Protein AF-0000000074085501 (afdb_homodimer)

Sequence (372 aa):
MVSEGSLTTWEENFKTIILNIFNVLAVNDVTLKRNALKLLTKICVAQAVSFYDLAEMTLFKVLDSISEEENPQLMNVADECLKTLATHFPLHVVIRATKPIIAQESDNRVGPALKMLTRLIESLDADELTARLPEIAPGVVNCYMNPQSSVRKSTVFCLVAMVNKLGREPVNPYLAPLSNSKVRCVMVSEGSLTTWEENFKTIILNIFNVLAVNDVTLKRNALKLLTKICVAQAVSFYDLAEMTLFKVLDSISEEENPQLMNVADECLKTLATHFPLHVVIRATKPIIAQESDNRVGPALKMLTRLIESLDADELTARLPEIAPGVVNCYMNPQSSVRKSTVFCLVAMVNKLGREPVNPYLAPLSNSKVRCV

Nearest PDB structures (foldseek):
  8whi-assembly1_A  TM=9.095E-01  e=2.131E-08  Homo sapiens
  8whh-assembly2_B  TM=8.924E-01  e=2.437E-08  Homo sapiens
  8whh-assembly2_C-3  TM=9.063E-01  e=5.456E-08  Homo sapiens
  8whh-assembly1_D  TM=9.017E-01  e=5.966E-08  Homo sapiens
  8whj-assembly1_A  TM=8.828E-01  e=5.456E-08  Homo sapiens

pLDDT: mean 90.7, std 13.85, range [20.2, 98.62]

Foldseek 3Di:
DPPPPPPCDPLNVVVVVLVVLLVQLPDPDLVSVLVSLVVLLVCCVVCVVSCQVPLLVSLVSLLVSCQPPDDVVSVVSSLSSLLSSLQSYDVVSLLVNLQVQLQDLPGSSNLSSLSSLLSNLLNDAQVVCLVCCVSRLLSLLVQCPRPDPSSNVSSLSSLVSNCVRHNDVSNVVNNVVPPPVSSVSD/DPPPPPPQDPLNVVVVVLVVLLVQLPDPDLVSVLVSLVVLLVCCVVCVVSCQVPLLVSLVSLLVSCQPPDDVVSVVSSLSSLLSSLQSYDVVSLLVNLQVQLQDLPGSSNLSSLSSLLSNLLNDAQVVCLVCCVSRLLSLLVQCPRPDPSSNVSSLSSLVSNCVRHNDVSNVVNNVVPPPVSSVSD

Solvent-accessible surface area (backbone atoms only — not comparable to full-atom values): 20340 Å² total; per-residue (Å²): 134,73,75,74,70,70,82,68,47,62,65,56,49,49,48,51,42,52,51,51,42,50,57,43,35,70,42,96,41,70,68,48,30,46,52,41,39,55,46,50,37,41,45,42,75,69,42,42,75,77,33,68,92,42,45,59,60,50,53,48,51,56,46,59,51,46,41,83,60,76,55,64,70,52,50,52,50,48,49,53,27,42,35,51,48,37,70,59,45,61,65,68,49,53,51,62,62,34,49,68,41,40,66,34,79,87,42,65,41,27,42,62,43,36,48,22,48,31,48,32,55,66,71,45,54,54,69,62,43,60,75,44,38,84,76,47,45,54,43,47,52,63,30,54,75,39,89,46,67,70,35,22,50,34,29,49,53,30,51,38,45,49,30,74,60,62,36,60,73,80,50,46,79,58,45,64,86,46,56,72,76,62,48,68,78,88,134,75,73,74,71,70,82,68,47,62,66,57,49,48,49,54,42,52,50,50,41,50,56,42,35,70,43,97,41,70,68,47,28,47,52,40,38,54,46,49,39,42,46,40,75,70,42,42,77,79,32,68,92,42,44,59,60,50,51,48,52,55,46,60,52,45,40,84,60,78,55,64,69,51,50,51,51,47,50,53,27,43,36,50,48,38,68,60,45,61,66,69,48,52,50,62,63,37,50,68,41,43,66,34,80,86,42,64,42,28,40,63,42,36,49,22,47,32,48,31,55,67,69,46,53,53,69,63,45,60,74,42,37,84,76,48,44,54,43,46,51,64,30,55,74,38,88,48,66,69,35,22,52,34,29,48,53,31,52,39,46,48,30,73,59,62,36,60,73,81,51,47,79,59,46,64,86,45,55,72,76,62,48,68,77,88

Radius of gyration: 26.39 Å; Cα contacts (8 Å, |Δi|>4): 423; chains: 2; bounding box: 40×80×67 Å

Structure (mmCIF, N/CA/C/O backbone):
data_AF-0000000074085501-model_v1
#
loop_
_entity.id
_entity.type
_entity.pdbx_description
1 polymer 'TOG domain-containing protein'
#
loop_
_atom_site.group_PDB
_atom_site.id
_atom_site.type_symbol
_atom_site.label_atom_id
_atom_site.label_alt_id
_atom_site.label_comp_id
_atom_site.label_asym_id
_atom_site.label_entity_id
_atom_site.label_seq_id
_atom_site.pdbx_PDB_ins_code
_atom_site.Cartn_x
_atom_site.Cartn_y
_atom_site.Cartn_z
_atom_site.occupancy
_atom_site.B_iso_or_equiv
_atom_site.auth_seq_id
_atom_site.auth_comp_id
_atom_site.auth_asym_id
_atom_site.auth_atom_id
_atom_site.pdbx_PDB_model_num
ATOM 1 N N . MET A 1 1 ? -13.773 26.766 -21.703 1 20.98 1 MET A N 1
ATOM 2 C CA . MET A 1 1 ? -13.695 25.422 -22.281 1 20.98 1 MET A CA 1
ATOM 3 C C . MET A 1 1 ? -13.43 24.375 -21.219 1 20.98 1 MET A C 1
ATOM 5 O O . MET A 1 1 ? -12.336 24.328 -20.641 1 20.98 1 MET A O 1
ATOM 9 N N . VAL A 1 2 ? -14.328 24.203 -20.344 1 25.39 2 VAL A N 1
ATOM 10 C CA . VAL A 1 2 ? -14.547 23.484 -19.094 1 25.39 2 VAL A CA 1
ATOM 11 C C . VAL A 1 2 ? -14.078 22.031 -19.25 1 25.39 2 VAL A C 1
ATOM 13 O O . VAL A 1 2 ? -14.406 21.375 -20.234 1 25.39 2 VAL A O 1
ATOM 16 N N . SER A 1 3 ? -12.805 21.766 -18.844 1 32.12 3 SER A N 1
ATOM 17 C CA . SER A 1 3 ? -12.18 20.453 -18.859 1 32.12 3 SER A CA 1
ATOM 18 C C . SER A 1 3 ? -13.211 19.344 -18.641 1 32.12 3 SER A C 1
ATOM 20 O O . SER A 1 3 ? -13.969 19.391 -17.656 1 32.12 3 SER A O 1
ATOM 22 N N . GLU A 1 4 ? -14 19.125 -19.656 1 35 4 GLU A N 1
ATOM 23 C CA . GLU A 1 4 ? -14.836 17.938 -19.656 1 35 4 GLU A CA 1
ATOM 24 C C . GLU A 1 4 ? -14.289 16.859 -18.719 1 35 4 GLU A C 1
ATOM 26 O O . GLU A 1 4 ? -13.18 16.359 -18.938 1 35 4 GLU A O 1
ATOM 31 N N . GLY A 1 5 ? -14.258 17.078 -17.438 1 38.72 5 GLY A N 1
ATOM 32 C CA . GLY A 1 5 ? -13.961 16.203 -16.312 1 38.72 5 GLY A CA 1
ATOM 33 C C . GLY A 1 5 ? -14.133 14.734 -16.625 1 38.72 5 GLY A C 1
ATOM 34 O O . GLY A 1 5 ? -15.258 14.25 -16.766 1 38.72 5 GLY A O 1
ATOM 35 N N . SER A 1 6 ? -13.484 14.211 -17.672 1 45.16 6 SER A N 1
ATOM 36 C CA . SER A 1 6 ? -13.508 12.812 -18.094 1 45.16 6 SER A CA 1
ATOM 37 C C . SER A 1 6 ? -13.836 11.891 -16.922 1 45.16 6 SER A C 1
ATOM 39 O O . SER A 1 6 ? -13.227 11.977 -15.867 1 45.16 6 SER A O 1
ATOM 41 N N . LEU A 1 7 ? -15.102 11.477 -16.766 1 52.97 7 LEU A N 1
ATOM 42 C CA . LEU A 1 7 ? -15.695 10.531 -15.828 1 52.97 7 LEU A CA 1
ATOM 43 C C . LEU A 1 7 ? -14.766 9.344 -15.602 1 52.97 7 LEU A C 1
ATOM 45 O O . LEU A 1 7 ? -14.859 8.328 -16.297 1 52.97 7 LEU A O 1
ATOM 49 N N . THR A 1 8 ? -13.547 9.602 -15.391 1 65.06 8 THR A N 1
ATOM 50 C CA . THR A 1 8 ? -12.664 8.461 -15.172 1 65.06 8 THR A CA 1
ATOM 51 C C . THR A 1 8 ? -13.133 7.629 -13.984 1 65.06 8 THR A C 1
ATOM 53 O O . THR A 1 8 ? -13.492 8.18 -12.938 1 65.06 8 THR A O 1
ATOM 56 N N . THR A 1 9 ? -13.711 6.406 -14.305 1 81.44 9 THR A N 1
ATOM 57 C CA . THR A 1 9 ? -14.102 5.441 -13.281 1 81.44 9 THR A CA 1
ATOM 58 C C . THR A 1 9 ? -12.891 5 -12.461 1 81.44 9 THR A C 1
ATOM 60 O O . THR A 1 9 ? -11.75 5.234 -12.859 1 81.44 9 THR A O 1
ATOM 63 N N . TRP A 1 10 ? -13.125 4.621 -11.352 1 83.75 10 TRP A N 1
ATOM 64 C CA . TRP A 1 10 ? -12.07 4.062 -10.508 1 83.75 10 TRP A CA 1
ATOM 65 C C . TRP A 1 10 ? -11.297 2.979 -11.25 1 83.75 10 TRP A C 1
ATOM 67 O O . TRP A 1 10 ? -10.07 2.93 -11.18 1 83.75 10 TRP A O 1
ATOM 77 N N . GLU A 1 11 ? -12.039 2.238 -11.992 1 84.56 11 GLU A N 1
ATOM 78 C CA . GLU A 1 11 ? -11.422 1.123 -12.695 1 84.56 11 GLU A CA 1
ATOM 79 C C . GLU A 1 11 ? -10.391 1.617 -13.711 1 84.56 11 GLU A C 1
ATOM 81 O O . GLU A 1 11 ? -9.305 1.039 -13.836 1 84.56 11 GLU A O 1
ATOM 86 N N . GLU A 1 12 ? -10.727 2.629 -14.359 1 85.81 12 GLU A N 1
ATOM 87 C CA . GLU A 1 12 ? -9.812 3.174 -15.367 1 85.81 12 GLU A CA 1
ATOM 88 C C . GLU A 1 12 ? -8.578 3.785 -14.719 1 85.81 12 GLU A C 1
ATOM 90 O O . GLU A 1 12 ? -7.461 3.607 -15.203 1 85.81 12 GLU A O 1
ATOM 95 N N . ASN A 1 13 ? -8.781 4.43 -13.719 1 85.81 13 ASN A N 1
ATOM 96 C CA . ASN A 1 13 ? -7.664 5.035 -13.008 1 85.81 13 ASN A CA 1
ATOM 97 C C . ASN A 1 13 ? -6.766 3.979 -12.375 1 85.81 13 ASN A C 1
ATOM 99 O O . ASN A 1 13 ? -5.539 4.078 -12.438 1 85.81 13 ASN A O 1
ATOM 103 N N . PHE A 1 14 ? -7.5 3.012 -11.836 1 90.81 14 PHE A N 1
ATOM 104 C CA . PHE A 1 14 ? -6.734 1.928 -11.234 1 90.81 14 PHE A CA 1
ATOM 105 C C . PHE A 1 14 ? -5.898 1.203 -12.281 1 90.81 14 PHE A C 1
ATOM 107 O O . PHE A 1 14 ? -4.723 0.918 -12.055 1 90.81 14 PHE A O 1
ATOM 114 N N . LYS A 1 15 ? -6.477 0.97 -13.352 1 93.31 15 LYS A N 1
ATOM 115 C CA . LYS A 1 15 ? -5.77 0.311 -14.453 1 93.31 15 LYS A CA 1
ATOM 116 C C . LYS A 1 15 ? -4.535 1.104 -14.867 1 93.31 15 LYS A C 1
ATOM 118 O O . LYS A 1 15 ? -3.461 0.533 -15.062 1 93.31 15 LYS A O 1
ATOM 123 N N . THR A 1 16 ? -4.68 2.324 -14.969 1 90.19 16 THR A N 1
ATOM 124 C CA . THR A 1 16 ? -3.568 3.184 -15.359 1 90.19 16 THR A CA 1
ATOM 125 C C . THR A 1 16 ? -2.438 3.102 -14.336 1 90.19 16 THR A C 1
ATOM 127 O O . THR A 1 16 ? -1.262 3.068 -14.703 1 90.19 16 THR A O 1
ATOM 130 N N . ILE A 1 17 ? -2.746 3.098 -13.094 1 92.31 17 ILE A N 1
ATOM 131 C CA . ILE A 1 17 ? -1.775 2.984 -12.016 1 92.31 17 ILE A CA 1
ATOM 132 C C . ILE A 1 17 ? -0.992 1.682 -12.156 1 92.31 17 ILE A C 1
ATOM 134 O O . ILE A 1 17 ? 0.241 1.687 -12.141 1 92.31 17 ILE A O 1
ATOM 138 N N . ILE A 1 18 ? -1.694 0.609 -12.406 1 95.25 18 ILE A N 1
ATOM 139 C CA . ILE A 1 18 ? -1.089 -0.717 -12.469 1 95.25 18 ILE A CA 1
ATOM 140 C C . ILE A 1 18 ? -0.234 -0.835 -13.727 1 95.25 18 ILE A C 1
ATOM 142 O O . ILE A 1 18 ? 0.874 -1.375 -13.688 1 95.25 18 ILE A O 1
ATOM 146 N N . LEU A 1 19 ? -0.718 -0.237 -14.773 1 93.94 19 LEU A N 1
ATOM 147 C CA . LEU A 1 19 ? 0.037 -0.273 -16.016 1 93.94 19 LEU A CA 1
ATOM 148 C C . LEU A 1 19 ? 1.355 0.479 -15.875 1 93.94 19 LEU A C 1
ATOM 150 O O . LEU A 1 19 ? 2.367 0.08 -16.453 1 93.94 19 LEU A O 1
ATOM 154 N N . ASN A 1 20 ? 1.365 1.556 -15.188 1 91.69 20 ASN A N 1
ATOM 155 C CA . ASN A 1 20 ? 2.607 2.271 -14.922 1 91.69 20 ASN A CA 1
ATOM 156 C C . ASN A 1 20 ? 3.596 1.408 -14.141 1 91.69 20 ASN A C 1
ATOM 158 O O . ASN A 1 20 ? 4.797 1.428 -14.414 1 91.69 20 ASN A O 1
ATOM 162 N N . ILE A 1 21 ? 3.1 0.665 -13.234 1 94.75 21 ILE A N 1
ATOM 163 C CA . ILE A 1 21 ? 3.943 -0.239 -12.453 1 94.75 21 ILE A CA 1
ATOM 164 C C . ILE A 1 21 ? 4.512 -1.325 -13.367 1 94.75 21 ILE A C 1
ATOM 166 O O . ILE A 1 21 ? 5.691 -1.667 -13.273 1 94.75 21 ILE A O 1
ATOM 170 N N . PHE A 1 22 ? 3.666 -1.812 -14.273 1 96.19 22 PHE A N 1
ATOM 171 C CA . PHE A 1 22 ? 4.125 -2.811 -15.234 1 96.19 22 PHE A CA 1
ATOM 172 C C . PHE A 1 22 ? 5.281 -2.273 -16.062 1 96.19 22 PHE A C 1
ATOM 174 O O . PHE A 1 22 ? 6.246 -2.99 -16.328 1 96.19 22 PHE A O 1
ATOM 181 N N . ASN A 1 23 ? 5.168 -1.077 -16.422 1 92.88 23 ASN A N 1
ATOM 182 C CA . ASN A 1 23 ? 6.223 -0.452 -17.203 1 92.88 23 ASN A CA 1
ATOM 183 C C . ASN A 1 23 ? 7.547 -0.414 -16.438 1 92.88 23 ASN A C 1
ATOM 185 O O . ASN A 1 23 ? 8.609 -0.62 -17.031 1 92.88 23 ASN A O 1
ATOM 189 N N . VAL A 1 24 ? 7.496 -0.183 -15.227 1 92.94 24 VAL A N 1
ATOM 190 C CA . VAL A 1 24 ? 8.695 -0.148 -14.398 1 92.94 24 VAL A CA 1
ATOM 191 C C . VAL A 1 24 ? 9.273 -1.557 -14.258 1 92.94 24 VAL A C 1
ATOM 193 O O . VAL A 1 24 ? 10.492 -1.746 -14.312 1 92.94 24 VAL A O 1
ATOM 196 N N . LEU A 1 25 ? 8.398 -2.559 -14.117 1 95.12 25 LEU A N 1
ATOM 197 C CA . LEU A 1 25 ? 8.836 -3.945 -13.969 1 95.12 25 LEU A CA 1
ATOM 198 C C . LEU A 1 25 ? 9.547 -4.43 -15.219 1 95.12 25 LEU A C 1
ATOM 200 O O . LEU A 1 25 ? 10.328 -5.383 -15.164 1 95.12 25 LEU A O 1
ATOM 204 N N . ALA A 1 26 ? 9.266 -3.807 -16.281 1 92.56 26 ALA A N 1
ATOM 205 C CA . ALA A 1 26 ? 9.836 -4.23 -17.562 1 92.56 26 ALA A CA 1
ATOM 206 C C . ALA A 1 26 ? 11.242 -3.668 -17.75 1 92.56 26 ALA A C 1
ATOM 208 O O . ALA A 1 26 ? 11.984 -4.109 -18.625 1 92.56 26 ALA A O 1
ATOM 209 N N . VAL A 1 27 ? 11.555 -2.748 -16.891 1 88.12 27 VAL A N 1
ATOM 210 C CA . VAL A 1 27 ? 12.875 -2.143 -16.969 1 88.12 27 VAL A CA 1
ATOM 211 C C . VAL A 1 27 ? 13.906 -3.055 -16.297 1 88.12 27 VAL A C 1
ATOM 213 O O . VAL A 1 27 ? 13.625 -3.666 -15.266 1 88.12 27 VAL A O 1
ATOM 216 N N . ASN A 1 28 ? 15.078 -3.176 -16.859 1 87.69 28 ASN A N 1
ATOM 217 C CA . ASN A 1 28 ? 16.125 -4.02 -16.297 1 87.69 28 ASN A CA 1
ATOM 218 C C . ASN A 1 28 ? 16.953 -3.26 -15.273 1 87.69 28 ASN A C 1
ATOM 220 O O . ASN A 1 28 ? 18.156 -3.035 -15.477 1 87.69 28 ASN A O 1
ATOM 224 N N . ASP A 1 29 ? 16.438 -2.885 -14.227 1 90.94 29 ASP A N 1
ATOM 225 C CA . ASP A 1 29 ? 17.031 -2.197 -13.086 1 90.94 29 ASP A CA 1
ATOM 226 C C . ASP A 1 29 ? 16.531 -2.771 -11.766 1 90.94 29 ASP A C 1
ATOM 228 O O . ASP A 1 29 ? 15.336 -2.707 -11.469 1 90.94 29 ASP A O 1
ATOM 232 N N . VAL A 1 30 ? 17.406 -3.27 -11.016 1 92.69 30 VAL A N 1
ATOM 233 C CA . VAL A 1 30 ? 17.094 -4.012 -9.805 1 92.69 30 VAL A CA 1
ATOM 234 C C . VAL A 1 30 ? 16.375 -3.102 -8.812 1 92.69 30 VAL A C 1
ATOM 236 O O . VAL A 1 30 ? 15.383 -3.506 -8.195 1 92.69 30 VAL A O 1
ATOM 239 N N . THR A 1 31 ? 16.859 -1.949 -8.695 1 90.12 31 THR A N 1
ATOM 240 C CA . THR A 1 31 ? 16.281 -1.016 -7.734 1 90.12 31 THR A CA 1
ATOM 241 C C . THR A 1 31 ? 14.867 -0.621 -8.141 1 90.12 31 THR A C 1
ATOM 243 O O . THR A 1 31 ? 13.961 -0.589 -7.309 1 90.12 31 THR A O 1
ATOM 246 N N . LEU A 1 32 ? 14.656 -0.335 -9.344 1 91.06 32 LEU A N 1
ATOM 247 C CA . LEU A 1 32 ? 13.336 0.031 -9.852 1 91.06 32 LEU A CA 1
ATOM 248 C C . LEU A 1 32 ? 12.359 -1.13 -9.703 1 91.06 32 LEU A C 1
ATOM 250 O O . LEU A 1 32 ? 11.234 -0.942 -9.242 1 91.06 32 LEU A O 1
ATOM 254 N N . LYS A 1 33 ? 12.797 -2.273 -10.023 1 94.25 33 LYS A N 1
ATOM 255 C CA . LYS A 1 33 ? 11.945 -3.455 -9.898 1 94.25 33 LYS A CA 1
ATOM 256 C C . LYS A 1 33 ? 11.57 -3.711 -8.445 1 94.25 33 LYS A C 1
ATOM 258 O O . LYS A 1 33 ? 10.406 -4.004 -8.141 1 94.25 33 LYS A O 1
ATOM 263 N N . ARG A 1 34 ? 12.57 -3.57 -7.625 1 94.81 34 ARG A N 1
ATOM 264 C CA . ARG A 1 34 ? 12.336 -3.779 -6.199 1 94.81 34 ARG A CA 1
ATOM 265 C C . ARG A 1 34 ? 11.25 -2.848 -5.68 1 94.81 34 ARG A C 1
ATOM 267 O O . ARG A 1 34 ? 10.32 -3.291 -5 1 94.81 34 ARG A O 1
ATOM 274 N N . ASN A 1 35 ? 11.367 -1.605 -6.051 1 92.38 35 ASN A N 1
ATOM 275 C CA . ASN A 1 35 ? 10.391 -0.617 -5.602 1 92.38 35 ASN A CA 1
ATOM 276 C C . ASN A 1 35 ? 9.008 -0.884 -6.191 1 92.38 35 ASN A C 1
ATOM 278 O O . ASN A 1 35 ? 7.996 -0.751 -5.504 1 92.38 35 ASN A O 1
ATOM 282 N N . ALA A 1 36 ? 8.914 -1.231 -7.379 1 95.44 36 ALA A N 1
ATOM 283 C CA . ALA A 1 36 ? 7.652 -1.521 -8.055 1 95.44 36 ALA A CA 1
ATOM 284 C C . ALA A 1 36 ? 6.969 -2.736 -7.434 1 95.44 36 ALA A C 1
ATOM 286 O O . ALA A 1 36 ? 5.754 -2.73 -7.219 1 95.44 36 ALA A O 1
ATOM 287 N N . LEU A 1 37 ? 7.734 -3.721 -7.086 1 97.25 37 LEU A N 1
ATOM 288 C CA . LEU A 1 37 ? 7.191 -4.938 -6.492 1 97.25 37 LEU A CA 1
ATOM 289 C C . LEU A 1 37 ? 6.648 -4.664 -5.094 1 97.25 37 LEU A C 1
ATOM 291 O O . LEU A 1 37 ? 5.566 -5.141 -4.738 1 97.25 37 LEU A O 1
ATOM 295 N N . LYS A 1 38 ? 7.375 -3.922 -4.363 1 95.25 38 LYS A N 1
ATOM 296 C CA . LYS A 1 38 ? 6.898 -3.547 -3.037 1 95.25 38 LYS A CA 1
ATOM 297 C C . LYS A 1 38 ? 5.59 -2.764 -3.123 1 95.25 38 LYS A C 1
ATOM 299 O O . LYS A 1 38 ? 4.656 -3.02 -2.359 1 95.25 38 LYS A O 1
ATOM 304 N N . LEU A 1 39 ? 5.602 -1.835 -3.998 1 94.5 39 LEU A N 1
ATOM 305 C CA . LEU A 1 39 ? 4.406 -1.018 -4.188 1 94.5 39 LEU A CA 1
ATOM 306 C C . LEU A 1 39 ? 3.229 -1.874 -4.641 1 94.5 39 LEU A C 1
ATOM 308 O O . LEU A 1 39 ? 2.117 -1.727 -4.125 1 94.5 39 LEU A O 1
ATOM 312 N N . LEU A 1 40 ? 3.422 -2.754 -5.535 1 96.75 40 LEU A N 1
ATOM 313 C CA . LEU A 1 40 ? 2.379 -3.641 -6.043 1 96.75 40 LEU A CA 1
ATOM 314 C C . LEU A 1 40 ? 1.805 -4.5 -4.922 1 96.75 40 LEU A C 1
ATOM 316 O O . LEU A 1 40 ? 0.589 -4.684 -4.836 1 96.75 40 LEU A O 1
ATOM 320 N N . THR A 1 41 ? 2.68 -4.977 -4.066 1 96.94 41 THR A N 1
ATOM 321 C CA . THR A 1 41 ? 2.262 -5.773 -2.916 1 96.94 41 THR A CA 1
ATOM 322 C C . THR A 1 41 ? 1.302 -4.984 -2.031 1 96.94 41 THR A C 1
ATOM 324 O O . THR A 1 41 ? 0.23 -5.477 -1.673 1 96.94 41 THR A O 1
ATOM 327 N N . LYS A 1 42 ? 1.65 -3.807 -1.795 1 93.31 42 LYS A N 1
ATOM 328 C CA . LYS A 1 42 ? 0.832 -2.971 -0.922 1 93.31 42 LYS A CA 1
ATOM 329 C C . LYS A 1 42 ? -0.497 -2.619 -1.586 1 93.31 42 LYS A C 1
ATOM 331 O O . LYS A 1 42 ? -1.534 -2.568 -0.922 1 93.31 42 LYS A O 1
ATOM 336 N N . ILE A 1 43 ? -0.417 -2.355 -2.836 1 94.62 43 ILE A N 1
ATOM 337 C CA . ILE A 1 43 ? -1.639 -2.035 -3.566 1 94.62 43 ILE A CA 1
ATOM 338 C C . ILE A 1 43 ? -2.578 -3.238 -3.551 1 94.62 43 ILE A C 1
ATOM 340 O O . ILE A 1 43 ? -3.791 -3.086 -3.379 1 94.62 43 ILE A O 1
ATOM 344 N N . CYS A 1 44 ? -2.057 -4.359 -3.721 1 95.94 44 CYS A N 1
ATOM 345 C CA . CYS A 1 44 ? -2.865 -5.574 -3.73 1 95.94 44 CYS A CA 1
ATOM 346 C C . CYS A 1 44 ? -3.555 -5.781 -2.387 1 95.94 44 CYS A C 1
ATOM 348 O O . CYS A 1 44 ? -4.75 -6.078 -2.338 1 95.94 44 CYS A O 1
ATOM 350 N N . VAL A 1 45 ? -2.854 -5.566 -1.337 1 92.88 45 VAL A N 1
ATOM 351 C CA . VAL A 1 45 ? -3.422 -5.738 -0.003 1 92.88 45 VAL A CA 1
ATOM 352 C C . VAL A 1 45 ? -4.551 -4.73 0.21 1 92.88 45 VAL A C 1
ATOM 354 O O . VAL A 1 45 ? -5.578 -5.059 0.808 1 92.88 45 VAL A O 1
ATOM 357 N N . ALA A 1 46 ? -4.371 -3.613 -0.383 1 87.44 46 ALA A N 1
ATOM 358 C CA . ALA A 1 46 ? -5.328 -2.533 -0.157 1 87.44 46 ALA A CA 1
ATOM 359 C C . ALA A 1 46 ? -6.527 -2.654 -1.097 1 87.44 46 ALA A C 1
ATOM 361 O O . ALA A 1 46 ? -7.648 -2.289 -0.734 1 87.44 46 ALA A O 1
ATOM 362 N N . GLN A 1 47 ? -6.234 -3.08 -2.279 1 89 47 GLN A N 1
ATOM 363 C CA . GLN A 1 47 ? -7.25 -3.016 -3.324 1 89 47 GLN A CA 1
ATOM 364 C C . GLN A 1 47 ? -7.277 -4.305 -4.145 1 89 47 GLN A C 1
ATOM 366 O O . GLN A 1 47 ? -7.242 -4.262 -5.375 1 89 47 GLN A O 1
ATOM 371 N N . ALA A 1 48 ? -7.512 -5.383 -3.463 1 89.25 48 ALA A N 1
ATOM 372 C CA . ALA A 1 48 ? -7.461 -6.68 -4.133 1 89.25 48 ALA A CA 1
ATOM 373 C C . ALA A 1 48 ? -8.57 -6.801 -5.176 1 89.25 48 ALA A C 1
ATOM 375 O O . ALA A 1 48 ? -8.336 -7.277 -6.289 1 89.25 48 ALA A O 1
ATOM 376 N N . VAL A 1 49 ? -9.727 -6.277 -4.867 1 89.81 49 VAL A N 1
ATOM 377 C CA . VAL A 1 49 ? -10.906 -6.43 -5.707 1 89.81 49 VAL A CA 1
ATOM 378 C C . VAL A 1 49 ? -10.727 -5.645 -7.004 1 89.81 49 VAL A C 1
ATOM 380 O O . VAL A 1 49 ? -11.227 -6.043 -8.055 1 89.81 49 VAL A O 1
ATOM 383 N N . SER A 1 50 ? -9.961 -4.59 -6.957 1 90.75 50 SER A N 1
ATOM 384 C CA . SER A 1 50 ? -9.766 -3.744 -8.125 1 90.75 50 SER A CA 1
ATOM 385 C C . SER A 1 50 ? -8.914 -4.449 -9.18 1 90.75 50 SER A C 1
ATOM 387 O O . SER A 1 50 ? -8.891 -4.035 -10.344 1 90.75 50 SER A O 1
ATOM 389 N N . PHE A 1 51 ? -8.242 -5.555 -8.812 1 93.94 51 PHE A N 1
ATOM 390 C CA . PHE A 1 51 ? -7.371 -6.285 -9.727 1 93.94 51 PHE A CA 1
ATOM 391 C C . PHE A 1 51 ? -8.164 -7.285 -10.555 1 93.94 51 PHE A C 1
ATOM 393 O O . PHE A 1 51 ? -7.598 -8.023 -11.359 1 93.94 51 PHE A O 1
ATOM 400 N N . TYR A 1 52 ? -9.359 -7.387 -10.391 1 89.88 52 TYR A N 1
ATOM 401 C CA . TYR A 1 52 ? -10.172 -8.461 -10.953 1 89.88 52 TYR A CA 1
ATOM 402 C C . TYR A 1 52 ? -9.852 -8.68 -12.43 1 89.88 52 TYR A C 1
ATOM 404 O O . TYR A 1 52 ? -9.539 -9.797 -12.844 1 89.88 52 TYR A O 1
ATOM 412 N N . ASP A 1 53 ? -9.852 -7.652 -13.234 1 92.62 53 ASP A N 1
ATOM 413 C CA . ASP A 1 53 ? -9.633 -7.785 -14.664 1 92.62 53 ASP A CA 1
ATOM 414 C C . ASP A 1 53 ? -8.141 -7.754 -15 1 92.62 53 ASP A C 1
ATOM 416 O O . ASP A 1 53 ? -7.758 -7.953 -16.156 1 92.62 53 ASP A O 1
ATOM 420 N N . LEU A 1 54 ? -7.324 -7.52 -13.992 1 96.44 54 LEU A N 1
ATOM 421 C CA . LEU A 1 54 ? -5.895 -7.355 -14.234 1 96.44 54 LEU A CA 1
ATOM 422 C C . LEU A 1 54 ? -5.098 -8.461 -13.555 1 96.44 54 LEU A C 1
ATOM 424 O O . LEU A 1 54 ? -3.873 -8.531 -13.703 1 96.44 54 LEU A O 1
ATOM 428 N N . ALA A 1 55 ? -5.789 -9.398 -12.875 1 97.31 55 ALA A N 1
ATOM 429 C CA . ALA A 1 55 ? -5.113 -10.344 -11.992 1 97.31 55 ALA A CA 1
ATOM 430 C C . ALA A 1 55 ? -4.141 -11.227 -12.773 1 97.31 55 ALA A C 1
ATOM 432 O O . ALA A 1 55 ? -2.967 -11.336 -12.414 1 97.31 55 ALA A O 1
ATOM 433 N N . GLU A 1 56 ? -4.668 -11.812 -13.789 1 97.31 56 GLU A N 1
ATOM 434 C CA . GLU A 1 56 ? -3.838 -12.727 -14.57 1 97.31 56 GLU A CA 1
ATOM 435 C C . GLU A 1 56 ? -2.646 -12 -15.188 1 97.31 56 GLU A C 1
ATOM 437 O O . GLU A 1 56 ? -1.509 -12.461 -15.086 1 97.31 56 GLU A O 1
ATOM 442 N N . MET A 1 57 ? -2.895 -10.898 -15.797 1 97.5 57 MET A N 1
ATOM 443 C CA . MET A 1 57 ? -1.838 -10.086 -16.391 1 97.5 57 MET A CA 1
ATOM 444 C C . MET A 1 57 ? -0.804 -9.688 -15.352 1 97.5 57 MET A C 1
ATOM 446 O O . MET A 1 57 ? 0.398 -9.711 -15.617 1 97.5 57 MET A O 1
ATOM 450 N N . THR A 1 58 ? -1.271 -9.305 -14.18 1 98.31 58 THR A N 1
ATOM 451 C CA . THR A 1 58 ? -0.387 -8.898 -13.094 1 98.31 58 THR A CA 1
ATOM 452 C C . THR A 1 58 ? 0.562 -10.039 -12.719 1 98.31 58 THR A C 1
ATOM 454 O O . THR A 1 58 ? 1.769 -9.828 -12.586 1 98.31 58 THR A O 1
ATOM 457 N N . LEU A 1 59 ? 0.036 -11.258 -12.625 1 98.38 59 LEU A N 1
ATOM 458 C CA . LEU A 1 59 ? 0.858 -12.414 -12.305 1 98.38 59 LEU A CA 1
ATOM 459 C C . LEU A 1 59 ? 1.94 -12.625 -13.359 1 98.38 59 LEU A C 1
ATOM 461 O O . LEU A 1 59 ? 3.113 -12.805 -13.023 1 98.38 59 LEU A O 1
ATOM 465 N N . PHE A 1 60 ? 1.581 -12.477 -14.547 1 97.5 60 PHE A N 1
ATOM 466 C CA . PHE A 1 60 ? 2.523 -12.695 -15.641 1 97.5 60 PHE A CA 1
ATOM 467 C C . PHE A 1 60 ? 3.598 -11.617 -15.648 1 97.5 60 PHE A C 1
ATOM 469 O O . PHE A 1 60 ? 4.777 -11.906 -15.852 1 97.5 60 PHE A O 1
ATOM 476 N N . LYS A 1 61 ? 3.164 -10.375 -15.453 1 97.75 61 LYS A N 1
ATOM 477 C CA . LYS A 1 61 ? 4.141 -9.289 -15.477 1 97.75 61 LYS A CA 1
ATOM 478 C C . LYS A 1 61 ? 5.164 -9.445 -14.352 1 97.75 61 LYS A C 1
ATOM 480 O O . LYS A 1 61 ? 6.355 -9.203 -14.555 1 97.75 61 LYS A O 1
ATOM 485 N N . VAL A 1 62 ? 4.723 -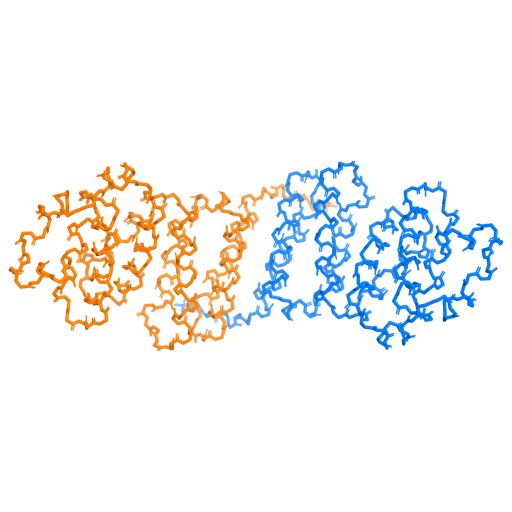9.898 -13.195 1 98.44 62 VAL A N 1
ATOM 486 C CA . VAL A 1 62 ? 5.637 -10.094 -12.07 1 98.44 62 VAL A CA 1
ATOM 487 C C . VAL A 1 62 ? 6.566 -11.273 -12.367 1 98.44 62 VAL A C 1
ATOM 489 O O . VAL A 1 62 ? 7.789 -11.148 -12.242 1 98.44 62 VAL A O 1
ATOM 492 N N . LEU A 1 63 ? 6.004 -12.359 -12.805 1 98.25 63 LEU A N 1
ATOM 493 C CA . LEU A 1 63 ? 6.809 -13.539 -13.086 1 98.25 63 LEU A CA 1
ATOM 494 C C . LEU A 1 63 ? 7.809 -13.258 -14.203 1 98.25 63 LEU A C 1
ATOM 496 O O . LEU A 1 63 ? 8.969 -13.672 -14.125 1 98.25 63 LEU A O 1
ATOM 500 N N . ASP A 1 64 ? 7.391 -12.523 -15.211 1 97.25 64 ASP A N 1
ATOM 501 C CA . ASP A 1 64 ? 8.266 -12.172 -16.328 1 97.25 64 ASP A CA 1
ATOM 502 C C . ASP A 1 64 ? 9.406 -11.266 -15.859 1 97.25 64 ASP A C 1
ATOM 504 O O . ASP A 1 64 ? 10.539 -11.383 -16.344 1 97.25 64 ASP A O 1
ATOM 508 N N . SER A 1 65 ? 9.133 -10.43 -14.984 1 96.94 65 SER A N 1
ATOM 509 C CA . SER A 1 65 ? 10.117 -9.445 -14.547 1 96.94 65 SER A CA 1
ATOM 510 C C . SER A 1 65 ? 11.289 -10.109 -13.828 1 96.94 65 SER A C 1
ATOM 512 O O . SER A 1 65 ? 12.375 -9.547 -13.742 1 96.94 65 SER A O 1
ATOM 514 N N . ILE A 1 66 ? 11.078 -11.375 -13.359 1 96.56 66 ILE A N 1
ATOM 515 C CA . ILE A 1 66 ? 12.133 -12.008 -12.57 1 96.56 66 ILE A CA 1
ATOM 516 C C . ILE A 1 66 ? 12.633 -13.258 -13.281 1 96.56 66 ILE A C 1
ATOM 518 O O . ILE A 1 66 ? 13.375 -14.055 -12.703 1 96.56 66 ILE A O 1
ATOM 522 N N . SER A 1 67 ? 12.203 -13.5 -14.469 1 95.38 67 SER A N 1
ATOM 523 C CA . SER A 1 67 ? 12.523 -14.719 -15.195 1 95.38 67 SER A CA 1
ATOM 524 C C . SER A 1 67 ? 14.031 -14.883 -15.375 1 95.38 67 SER A C 1
ATOM 526 O O . SER A 1 67 ? 14.539 -16 -15.383 1 95.38 67 SER A O 1
ATOM 528 N N . GLU A 1 68 ? 14.742 -13.836 -15.414 1 93.94 68 GLU A N 1
ATOM 529 C CA . GLU A 1 68 ? 16.188 -13.906 -15.617 1 93.94 68 GLU A CA 1
ATOM 530 C C . GLU A 1 68 ? 16.938 -13.211 -14.484 1 93.94 68 GLU A C 1
ATOM 532 O O . GLU A 1 68 ? 18.094 -12.82 -14.648 1 93.94 68 GLU A O 1
ATOM 537 N N . GLU A 1 69 ? 16.266 -13.039 -13.414 1 93.25 69 GLU A N 1
ATOM 538 C CA . GLU A 1 69 ? 16.859 -12.305 -12.305 1 93.25 69 GLU A CA 1
ATOM 539 C C . GLU A 1 69 ? 17.641 -13.234 -11.383 1 93.25 69 GLU A C 1
ATOM 541 O O . GLU A 1 69 ? 17.172 -14.328 -11.047 1 93.25 69 GLU A O 1
ATOM 546 N N . GLU A 1 70 ? 18.797 -12.773 -10.961 1 91.44 70 GLU A N 1
ATOM 547 C CA . GLU A 1 70 ? 19.641 -13.594 -10.109 1 91.44 70 GLU A CA 1
ATOM 548 C C . GLU A 1 70 ? 19.906 -12.914 -8.773 1 91.44 70 GLU A C 1
ATOM 550 O O . GLU A 1 70 ? 20.438 -13.531 -7.848 1 91.44 70 GLU A O 1
ATOM 555 N N . ASN A 1 71 ? 19.562 -11.695 -8.633 1 95.62 71 ASN A N 1
ATOM 556 C CA . ASN A 1 71 ? 19.766 -10.984 -7.379 1 95.62 71 ASN A CA 1
ATOM 557 C C . ASN A 1 71 ? 18.906 -11.555 -6.262 1 95.62 71 ASN A C 1
ATOM 559 O O . ASN A 1 71 ? 17.672 -11.5 -6.328 1 95.62 71 ASN A O 1
ATOM 563 N N . PRO A 1 72 ? 19.516 -12.117 -5.238 1 95.5 72 PRO A N 1
ATOM 564 C CA . PRO A 1 72 ? 18.75 -12.805 -4.199 1 95.5 72 PRO A CA 1
ATOM 565 C C . PRO A 1 72 ? 17.812 -11.875 -3.441 1 95.5 72 PRO A C 1
ATOM 567 O O . PRO A 1 72 ? 16.719 -12.281 -3.057 1 95.5 72 PRO A O 1
ATOM 570 N N . GLN A 1 73 ? 18.266 -10.695 -3.246 1 96.25 73 GLN A N 1
ATOM 571 C CA . GLN A 1 73 ? 17.422 -9.742 -2.527 1 96.25 73 GLN A CA 1
ATOM 572 C C . GLN A 1 73 ? 16.172 -9.414 -3.322 1 96.25 73 GLN A C 1
ATOM 574 O O . GLN A 1 73 ? 15.07 -9.344 -2.762 1 96.25 73 GLN A O 1
ATOM 579 N N . LEU A 1 74 ? 16.391 -9.195 -4.578 1 97 74 LEU A N 1
ATOM 580 C CA . LEU A 1 74 ? 15.242 -8.93 -5.438 1 97 74 LEU A CA 1
ATOM 581 C C . LEU A 1 74 ? 14.312 -10.141 -5.496 1 97 74 LEU A C 1
ATOM 583 O O . LEU A 1 74 ? 13.094 -10 -5.469 1 97 74 LEU A O 1
ATOM 587 N N . MET A 1 75 ? 14.867 -11.312 -5.539 1 96.94 75 MET A N 1
ATOM 588 C CA . MET A 1 75 ? 14.07 -12.531 -5.586 1 96.94 75 MET A CA 1
ATOM 589 C C . MET A 1 75 ? 13.227 -12.68 -4.324 1 96.94 75 MET A C 1
ATOM 591 O O . MET A 1 75 ? 12.086 -13.141 -4.387 1 96.94 75 MET A O 1
ATOM 595 N N . ASN A 1 76 ? 13.773 -12.281 -3.248 1 97.5 76 ASN A N 1
ATOM 596 C CA . ASN A 1 76 ? 13.023 -12.328 -2 1 97.5 76 ASN A CA 1
ATOM 597 C C . ASN A 1 76 ? 11.82 -11.383 -2.039 1 97.5 76 ASN A C 1
ATOM 599 O O . ASN A 1 76 ? 10.727 -11.75 -1.59 1 97.5 76 ASN A O 1
ATOM 603 N N . VAL A 1 77 ? 12.062 -10.203 -2.561 1 97.5 77 VAL A N 1
ATOM 604 C CA . VAL A 1 77 ? 10.992 -9.219 -2.674 1 97.5 77 VAL A CA 1
ATOM 605 C C . VAL A 1 77 ? 9.922 -9.734 -3.639 1 97.5 77 VAL A C 1
ATOM 607 O O . VAL A 1 77 ? 8.727 -9.609 -3.375 1 97.5 77 VAL A O 1
ATOM 610 N N . ALA A 1 78 ? 10.32 -10.328 -4.684 1 98.19 78 ALA A N 1
ATOM 611 C CA . ALA A 1 78 ? 9.406 -10.898 -5.664 1 98.19 78 ALA A CA 1
ATOM 612 C C . ALA A 1 78 ? 8.602 -12.047 -5.059 1 98.19 78 ALA A C 1
ATOM 614 O O . ALA A 1 78 ? 7.398 -12.172 -5.297 1 98.19 78 ALA A O 1
ATOM 615 N N . ASP A 1 79 ? 9.266 -12.82 -4.277 1 97.69 79 ASP A N 1
ATOM 616 C CA . ASP A 1 79 ? 8.602 -13.922 -3.596 1 97.69 79 ASP A CA 1
ATOM 617 C C . ASP A 1 79 ? 7.469 -13.414 -2.703 1 97.69 79 ASP A C 1
ATOM 619 O O . ASP A 1 79 ? 6.363 -13.969 -2.717 1 97.69 79 ASP A O 1
ATOM 623 N N . GLU A 1 80 ? 7.773 -12.43 -2.012 1 97.94 80 GLU A N 1
ATOM 624 C CA . GLU A 1 80 ? 6.766 -11.844 -1.131 1 97.94 80 GLU A CA 1
ATOM 625 C C . GLU A 1 80 ? 5.594 -11.281 -1.93 1 97.94 80 GLU A C 1
ATOM 627 O O . GLU A 1 80 ? 4.434 -11.438 -1.538 1 97.94 80 GLU A O 1
ATOM 632 N N . CYS A 1 81 ? 5.902 -10.648 -2.949 1 98.5 81 CYS A N 1
ATOM 633 C CA . CYS A 1 81 ? 4.863 -10.094 -3.809 1 98.5 81 CYS A CA 1
ATOM 634 C C . CYS A 1 81 ? 3.979 -11.195 -4.379 1 98.5 81 CYS A C 1
ATOM 636 O O . CYS A 1 81 ? 2.754 -11.141 -4.258 1 98.5 81 CYS A O 1
ATOM 638 N N . LEU A 1 82 ? 4.574 -12.203 -4.891 1 98.62 82 LEU A N 1
ATOM 639 C CA . LEU A 1 82 ? 3.846 -13.305 -5.508 1 98.62 82 LEU A CA 1
ATOM 640 C C . LEU A 1 82 ? 2.996 -14.039 -4.477 1 98.62 82 LEU A C 1
ATOM 642 O O . LEU A 1 82 ? 1.863 -14.438 -4.766 1 98.62 82 LEU A O 1
ATOM 646 N N . LYS A 1 83 ? 3.512 -14.18 -3.32 1 98.31 83 LYS A N 1
ATOM 647 C CA . LYS A 1 83 ? 2.754 -14.812 -2.248 1 98.31 83 LYS A CA 1
ATOM 648 C C . LYS A 1 83 ? 1.516 -14 -1.89 1 98.31 83 LYS A C 1
ATOM 650 O O . LYS A 1 83 ? 0.436 -14.555 -1.683 1 98.31 83 LYS A O 1
ATOM 655 N N . THR A 1 84 ? 1.756 -12.75 -1.851 1 98.12 84 THR A N 1
ATOM 656 C CA . THR A 1 84 ? 0.639 -11.859 -1.545 1 98.12 84 THR A CA 1
ATOM 657 C C . THR A 1 84 ? -0.423 -11.93 -2.639 1 98.12 84 THR A C 1
ATOM 659 O O . THR A 1 84 ? -1.613 -12.062 -2.348 1 98.12 84 THR A O 1
ATOM 662 N N . LEU A 1 85 ? -0.041 -11.883 -3.881 1 98.31 85 LEU A N 1
ATOM 663 C CA . LEU A 1 85 ? -0.979 -11.969 -4.996 1 98.31 85 LEU A CA 1
ATOM 664 C C . LEU A 1 85 ? -1.732 -13.297 -4.969 1 98.31 85 LEU A C 1
ATOM 666 O O . LEU A 1 85 ? -2.949 -13.328 -5.168 1 98.31 85 LEU A O 1
ATOM 670 N N . ALA A 1 86 ? -1.058 -14.344 -4.641 1 97.81 86 ALA A N 1
ATOM 671 C CA . ALA A 1 86 ? -1.618 -15.695 -4.652 1 97.81 86 ALA A CA 1
ATOM 672 C C . ALA A 1 86 ? -2.756 -15.828 -3.645 1 97.81 86 ALA A C 1
ATOM 674 O O . ALA A 1 86 ? -3.719 -16.562 -3.877 1 97.81 86 ALA A O 1
ATOM 675 N N . THR A 1 87 ? -2.631 -15.141 -2.572 1 97.25 87 THR A N 1
ATOM 676 C CA . THR A 1 87 ? -3.611 -15.312 -1.507 1 97.25 87 THR A CA 1
ATOM 677 C C . THR A 1 87 ? -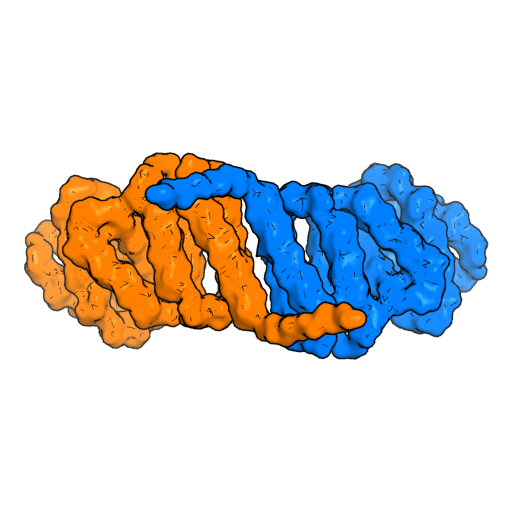4.73 -14.281 -1.624 1 97.25 87 THR A C 1
ATOM 679 O O . THR A 1 87 ? -5.738 -14.367 -0.921 1 97.25 87 THR A O 1
ATOM 682 N N . HIS A 1 88 ? -4.578 -13.336 -2.496 1 96.94 88 HIS A N 1
ATOM 683 C CA . HIS A 1 88 ? -5.602 -12.305 -2.617 1 96.94 88 HIS A CA 1
ATOM 684 C C . HIS A 1 88 ? -6.332 -12.406 -3.951 1 96.94 88 HIS A C 1
ATOM 686 O O . HIS A 1 88 ? -7.43 -11.867 -4.105 1 96.94 88 HIS A O 1
ATOM 692 N N . PHE A 1 89 ? -5.777 -13.078 -4.945 1 97.06 89 PHE A N 1
ATOM 693 C CA . PHE A 1 89 ? -6.402 -13.25 -6.25 1 97.06 89 PHE A CA 1
ATOM 694 C C . PHE A 1 89 ? -7.289 -14.492 -6.266 1 97.06 89 PHE A C 1
ATOM 696 O O . PHE A 1 89 ? -7.129 -15.391 -5.434 1 97.06 89 PHE A O 1
ATOM 703 N N . PRO A 1 90 ? -8.25 -14.516 -7.203 1 96.19 90 PRO A N 1
ATOM 704 C CA . PRO A 1 90 ? -9.062 -15.734 -7.316 1 96.19 90 PRO A CA 1
ATOM 705 C C . PRO A 1 90 ? -8.227 -16.984 -7.582 1 96.19 90 PRO A C 1
ATOM 707 O O . PRO A 1 90 ? -7.32 -16.953 -8.422 1 96.19 90 PRO A O 1
ATOM 710 N N . LEU A 1 91 ? -8.641 -18.016 -6.918 1 96 91 LEU A N 1
ATOM 711 C CA . LEU A 1 91 ? -7.926 -19.281 -6.938 1 96 91 LEU A CA 1
ATOM 712 C C . LEU A 1 91 ? -7.734 -19.781 -8.367 1 96 91 LEU A C 1
ATOM 714 O O . LEU A 1 91 ? -6.629 -20.156 -8.758 1 96 91 LEU A O 1
ATOM 718 N N . HIS A 1 92 ? -8.734 -19.734 -9.156 1 96.06 92 HIS A N 1
ATOM 719 C CA . HIS A 1 92 ? -8.695 -20.266 -10.508 1 96.06 92 HIS A CA 1
ATOM 720 C C . HIS A 1 92 ? -7.742 -19.484 -11.391 1 96.06 92 HIS A C 1
ATOM 722 O O . HIS A 1 92 ? -7.125 -20.031 -12.305 1 96.06 92 HIS A O 1
ATOM 728 N N . VAL A 1 93 ? -7.617 -18.203 -11.117 1 97.44 93 VAL A N 1
ATOM 729 C CA . VAL A 1 93 ? -6.73 -17.359 -11.906 1 97.44 93 VAL A CA 1
ATOM 730 C C . VAL A 1 93 ? -5.277 -17.719 -11.617 1 97.44 93 VAL A C 1
ATOM 732 O O . VAL A 1 93 ? -4.457 -17.812 -12.531 1 97.44 93 VAL A O 1
ATOM 735 N N . VAL A 1 94 ? -4.949 -17.938 -10.359 1 98 94 VAL A N 1
ATOM 736 C CA . VAL A 1 94 ? -3.594 -18.297 -9.953 1 98 94 VAL A CA 1
ATOM 737 C C . VAL A 1 94 ? -3.207 -19.641 -10.555 1 98 94 VAL A C 1
ATOM 739 O O . VAL A 1 94 ? -2.123 -19.781 -11.125 1 98 94 VAL A O 1
ATOM 742 N N . ILE A 1 95 ? -4.102 -20.562 -10.484 1 97.56 95 ILE A N 1
ATOM 743 C CA . ILE A 1 95 ? -3.85 -21.906 -11.016 1 97.56 95 ILE A CA 1
ATOM 744 C C . ILE A 1 95 ? -3.658 -21.828 -12.531 1 97.56 95 ILE A C 1
ATOM 746 O O . ILE A 1 95 ? -2.707 -22.391 -13.07 1 97.56 95 ILE A O 1
ATOM 750 N N . ARG A 1 96 ? -4.5 -21.109 -13.156 1 96.06 96 ARG A N 1
ATOM 751 C CA . ARG A 1 96 ? -4.445 -20.984 -14.609 1 96.06 96 ARG A CA 1
ATOM 752 C C . ARG A 1 96 ? -3.152 -20.312 -15.055 1 96.06 96 ARG A C 1
ATOM 754 O O . ARG A 1 96 ? -2.582 -20.688 -16.094 1 96.06 96 ARG A O 1
ATOM 761 N N . ALA A 1 97 ? -2.686 -19.375 -14.344 1 96.62 97 ALA A N 1
ATOM 762 C CA . ALA A 1 97 ? -1.477 -18.641 -14.688 1 96.62 97 ALA A CA 1
ATOM 763 C C . ALA A 1 97 ? -0.229 -19.484 -14.477 1 96.62 97 ALA A C 1
ATOM 765 O O . ALA A 1 97 ? 0.748 -19.375 -15.219 1 96.62 97 ALA A O 1
ATOM 766 N N . THR A 1 98 ? -0.219 -20.375 -13.492 1 97.38 98 THR A N 1
ATOM 767 C CA . THR A 1 98 ? 0.984 -21.109 -13.125 1 97.38 98 THR A CA 1
ATOM 768 C C . THR A 1 98 ? 1.077 -22.422 -13.898 1 97.38 98 THR A C 1
ATOM 770 O O . THR A 1 98 ? 2.174 -22.922 -14.148 1 97.38 98 THR A O 1
ATOM 773 N N . LYS A 1 99 ? 0.004 -22.953 -14.305 1 96.44 99 LYS A N 1
ATOM 774 C CA . LYS A 1 99 ? -0.062 -24.266 -14.914 1 96.44 99 LYS A CA 1
ATOM 775 C C . LYS A 1 99 ? 0.853 -24.359 -16.141 1 96.44 99 LYS A C 1
ATOM 777 O O . LYS A 1 99 ? 1.71 -25.25 -16.219 1 96.44 99 LYS A O 1
ATOM 782 N N . PRO A 1 100 ? 0.695 -23.469 -17.031 1 96.12 100 PRO A N 1
ATOM 783 C CA . PRO A 1 100 ? 1.559 -23.562 -18.203 1 96.12 100 PRO A CA 1
ATOM 784 C C . PRO A 1 100 ? 3.035 -23.359 -17.875 1 96.12 100 PRO A C 1
ATOM 786 O O . PRO A 1 100 ? 3.904 -23.891 -18.578 1 96.12 100 PRO A O 1
ATOM 789 N N . ILE A 1 101 ? 3.352 -22.656 -16.891 1 97.38 101 ILE A N 1
ATOM 790 C CA . ILE A 1 101 ? 4.727 -22.375 -16.5 1 97.38 101 ILE A CA 1
ATOM 791 C C . ILE A 1 101 ? 5.367 -23.625 -15.914 1 97.38 101 ILE A C 1
ATOM 793 O O . ILE A 1 101 ? 6.465 -24.031 -16.328 1 97.38 101 ILE A O 1
ATOM 797 N N . ILE A 1 102 ? 4.691 -24.312 -15 1 96.31 102 ILE A N 1
ATOM 798 C CA . ILE A 1 102 ? 5.277 -25.453 -14.297 1 96.31 102 ILE A CA 1
ATOM 799 C C . ILE A 1 102 ? 5.332 -26.656 -15.227 1 96.31 102 ILE A C 1
ATOM 801 O O . ILE A 1 102 ? 6.039 -27.641 -14.953 1 96.31 102 ILE A O 1
ATOM 805 N N . ALA A 1 103 ? 4.598 -26.594 -16.297 1 93.38 103 ALA A N 1
ATOM 806 C CA . ALA A 1 103 ? 4.609 -27.656 -17.281 1 93.38 103 ALA A CA 1
ATOM 807 C C . ALA A 1 103 ? 5.871 -27.609 -18.141 1 93.38 103 ALA A C 1
ATOM 809 O O . ALA A 1 103 ? 6.207 -28.578 -18.828 1 93.38 103 ALA A O 1
ATOM 810 N N . GLN A 1 104 ? 6.477 -26.453 -18.109 1 92.69 104 GLN A N 1
ATOM 811 C CA . GLN A 1 104 ? 7.688 -26.297 -18.891 1 92.69 104 GLN A CA 1
ATOM 812 C C . GLN A 1 104 ? 8.93 -26.328 -18.016 1 92.69 104 GLN A C 1
ATOM 814 O O . GLN A 1 104 ? 9.344 -25.312 -17.453 1 92.69 104 GLN A O 1
ATOM 819 N N . GLU A 1 105 ? 9.648 -27.406 -18.109 1 87.06 105 GLU A N 1
ATOM 820 C CA . GLU A 1 105 ? 10.758 -27.688 -17.203 1 87.06 105 GLU A CA 1
ATOM 821 C C . GLU A 1 105 ? 11.867 -26.656 -17.328 1 87.06 105 GLU A C 1
ATOM 823 O O . GLU A 1 105 ? 12.516 -26.312 -16.344 1 87.06 105 GLU A O 1
ATOM 828 N N . SER A 1 106 ? 12.109 -26.141 -18.469 1 92.62 106 SER A N 1
ATOM 829 C CA . SER A 1 106 ? 13.234 -25.25 -18.719 1 92.62 106 SER A CA 1
ATOM 830 C C . SER A 1 106 ? 12.859 -23.797 -18.469 1 92.62 106 SER A C 1
ATOM 832 O O . SER A 1 106 ? 13.688 -22.906 -18.609 1 92.62 106 SER A O 1
ATOM 834 N N . ASP A 1 107 ? 11.672 -23.594 -18.062 1 95.38 107 ASP A N 1
ATOM 835 C CA . ASP A 1 107 ? 11.203 -22.234 -17.781 1 95.38 107 ASP A CA 1
ATOM 836 C C . ASP A 1 107 ? 11.766 -21.75 -16.438 1 95.38 107 ASP A C 1
ATOM 838 O O . ASP A 1 107 ? 11.562 -22.375 -15.406 1 95.38 107 ASP A O 1
ATOM 842 N N . ASN A 1 108 ? 12.453 -20.609 -16.438 1 95.31 108 ASN A N 1
ATOM 843 C CA . ASN A 1 108 ? 13.086 -20.047 -15.242 1 95.31 108 ASN A CA 1
ATOM 844 C C . ASN A 1 108 ? 12.047 -19.609 -14.211 1 95.31 108 ASN A C 1
ATOM 846 O O . ASN A 1 108 ? 12.375 -19.375 -13.047 1 95.31 108 ASN A O 1
ATOM 850 N N . ARG A 1 109 ? 10.82 -19.531 -14.609 1 97.12 109 ARG A N 1
ATOM 851 C CA . ARG A 1 109 ? 9.758 -19.062 -13.734 1 97.12 109 ARG A CA 1
ATOM 852 C C . ARG A 1 109 ? 9.148 -20.219 -12.945 1 97.12 109 ARG A C 1
ATOM 854 O O . ARG A 1 109 ? 8.312 -20 -12.062 1 97.12 109 ARG A O 1
ATOM 861 N N . VAL A 1 110 ? 9.555 -21.406 -13.156 1 97.81 110 VAL A N 1
ATOM 862 C CA . VAL A 1 110 ? 8.969 -22.578 -12.508 1 97.81 110 VAL A CA 1
ATOM 863 C C . VAL A 1 110 ? 9.148 -22.469 -10.992 1 97.81 110 VAL A C 1
ATOM 865 O O . VAL A 1 110 ? 8.188 -22.656 -10.234 1 97.81 110 VAL A O 1
ATOM 868 N N . GLY A 1 111 ? 10.344 -22.156 -10.555 1 97 111 GLY A N 1
ATOM 869 C CA . GLY A 1 111 ? 10.609 -22.031 -9.133 1 97 111 GLY A CA 1
ATOM 870 C C . GLY A 1 111 ? 9.688 -21.062 -8.438 1 97 111 GLY A C 1
ATOM 871 O O . GLY A 1 111 ? 8.938 -21.438 -7.539 1 97 111 GLY A O 1
ATOM 872 N N . PRO A 1 112 ? 9.688 -19.812 -8.891 1 97.81 112 PRO A N 1
ATOM 873 C CA . PRO A 1 112 ? 8.805 -18.812 -8.305 1 97.81 112 PRO A CA 1
ATOM 874 C C . PRO A 1 112 ? 7.328 -19.203 -8.383 1 97.81 112 PRO A C 1
ATOM 876 O O . PRO A 1 112 ? 6.57 -18.969 -7.441 1 97.81 112 PRO A O 1
ATOM 879 N N . ALA A 1 113 ? 6.902 -19.781 -9.445 1 98.12 113 ALA A N 1
ATOM 880 C CA . ALA A 1 113 ? 5.516 -20.219 -9.602 1 98.12 113 ALA A CA 1
ATOM 881 C C . ALA A 1 113 ? 5.156 -21.281 -8.57 1 98.12 113 ALA A C 1
ATOM 883 O O . ALA A 1 113 ? 4.07 -21.25 -7.988 1 98.12 113 ALA A O 1
ATOM 884 N N . LEU A 1 114 ? 6.09 -22.203 -8.312 1 98.19 114 LEU A N 1
ATOM 885 C CA . LEU A 1 114 ? 5.867 -23.25 -7.328 1 98.19 114 LEU A CA 1
ATOM 886 C C . LEU A 1 114 ? 5.758 -22.656 -5.926 1 98.19 114 LEU A C 1
ATOM 888 O O . LEU A 1 114 ? 4.91 -23.094 -5.137 1 98.19 114 LEU A O 1
ATOM 892 N N . LYS A 1 115 ? 6.621 -21.75 -5.676 1 98 115 LYS A N 1
ATOM 893 C CA . LYS A 1 115 ? 6.57 -21.109 -4.363 1 98 115 LYS A CA 1
ATOM 894 C C . LYS A 1 115 ? 5.242 -20.391 -4.156 1 98 115 LYS A C 1
ATOM 896 O O . LYS A 1 115 ? 4.66 -20.453 -3.072 1 98 115 LYS A O 1
ATOM 901 N N . MET A 1 116 ? 4.805 -19.703 -5.172 1 97.94 116 MET A N 1
ATOM 902 C CA . MET A 1 116 ? 3.521 -19.016 -5.125 1 97.94 116 MET A CA 1
ATOM 903 C C . MET A 1 116 ? 2.381 -20 -4.895 1 97.94 116 MET A C 1
ATOM 905 O O . MET A 1 116 ? 1.496 -19.75 -4.074 1 97.94 116 MET A O 1
ATOM 909 N N . LEU A 1 117 ? 2.389 -21.109 -5.531 1 98.06 117 LEU A N 1
ATOM 910 C CA . LEU A 1 117 ? 1.372 -22.141 -5.387 1 98.06 117 LEU A CA 1
ATOM 911 C C . LEU A 1 117 ? 1.388 -22.734 -3.979 1 98.06 117 LEU A C 1
ATOM 913 O O . LEU A 1 117 ? 0.332 -23.016 -3.408 1 98.06 117 LEU A O 1
ATOM 917 N N . THR A 1 118 ? 2.576 -22.922 -3.488 1 98.19 118 THR A N 1
ATOM 918 C CA . THR A 1 118 ? 2.711 -23.453 -2.133 1 98.19 118 THR A CA 1
ATOM 919 C C . THR A 1 118 ? 1.978 -22.547 -1.135 1 98.19 118 THR A C 1
ATOM 921 O O . THR A 1 118 ? 1.201 -23.047 -0.312 1 98.19 118 THR A O 1
ATOM 924 N N . ARG A 1 119 ? 2.215 -21.312 -1.294 1 98.19 119 ARG A N 1
ATOM 925 C CA . ARG A 1 119 ? 1.559 -20.359 -0.393 1 98.19 119 ARG A CA 1
ATOM 926 C C . ARG A 1 119 ? 0.045 -20.391 -0.582 1 98.19 119 ARG A C 1
ATOM 928 O O . ARG A 1 119 ? -0.708 -20.312 0.391 1 98.19 119 ARG A O 1
ATOM 935 N N . LEU A 1 120 ? -0.41 -20.422 -1.79 1 98.06 120 LEU A N 1
ATOM 936 C CA . LEU A 1 120 ? -1.834 -20.531 -2.086 1 98.06 120 LEU A CA 1
ATOM 937 C C . LEU A 1 120 ? -2.436 -21.766 -1.414 1 98.06 120 LEU A C 1
ATOM 939 O O . LEU A 1 120 ? -3.461 -21.656 -0.737 1 98.06 120 LEU A O 1
ATOM 943 N N . ILE A 1 121 ? -1.785 -22.828 -1.543 1 98 121 ILE A N 1
ATOM 944 C CA . ILE A 1 121 ? -2.246 -24.094 -1.002 1 98 121 ILE A CA 1
ATOM 945 C C . ILE A 1 121 ? -2.352 -24.016 0.518 1 98 121 ILE A C 1
ATOM 947 O O . ILE A 1 121 ? -3.338 -24.453 1.106 1 98 121 ILE A O 1
ATOM 951 N N . GLU A 1 122 ? -1.387 -23.453 1.127 1 98.06 122 GLU A N 1
ATOM 952 C CA . GLU A 1 122 ? -1.375 -23.297 2.578 1 98.06 122 GLU A CA 1
ATOM 953 C C . GLU A 1 122 ? -2.557 -22.453 3.053 1 98.06 122 GLU A C 1
ATOM 955 O O . GLU A 1 122 ? -3.023 -22.609 4.184 1 98.06 122 GLU A O 1
ATOM 960 N N . SER A 1 123 ? -3.031 -21.625 2.213 1 97.62 123 SER A N 1
ATOM 961 C CA . SER A 1 123 ? -4.094 -20.703 2.6 1 97.62 123 SER A CA 1
ATOM 962 C C . SER A 1 123 ? -5.473 -21.297 2.336 1 97.62 123 SER A C 1
ATOM 964 O O . SER A 1 123 ? -6.48 -20.781 2.832 1 97.62 123 SER A O 1
ATOM 966 N N . LEU A 1 124 ? -5.566 -22.375 1.579 1 97.56 124 LEU A N 1
ATOM 967 C CA . LEU A 1 124 ? -6.84 -22.984 1.212 1 97.56 124 LEU A CA 1
ATOM 968 C C . LEU A 1 124 ? -7.32 -23.938 2.303 1 97.56 124 LEU A C 1
ATOM 970 O O . LEU A 1 124 ? -6.512 -24.469 3.062 1 97.56 124 LEU A O 1
ATOM 974 N N . ASP A 1 125 ? -8.617 -24.031 2.422 1 97 125 ASP A N 1
ATOM 975 C CA . ASP A 1 125 ? -9.102 -25.125 3.25 1 97 125 ASP A CA 1
ATOM 976 C C . ASP A 1 125 ? -9.07 -26.453 2.484 1 97 125 ASP A C 1
ATOM 978 O O . ASP A 1 125 ? -8.805 -26.469 1.281 1 97 125 ASP A O 1
ATOM 982 N N . ALA A 1 126 ? -9.258 -27.516 3.227 1 97.19 126 ALA A N 1
ATOM 983 C CA . ALA A 1 126 ? -9.078 -28.859 2.697 1 97.19 126 ALA A CA 1
ATOM 984 C C . ALA A 1 126 ?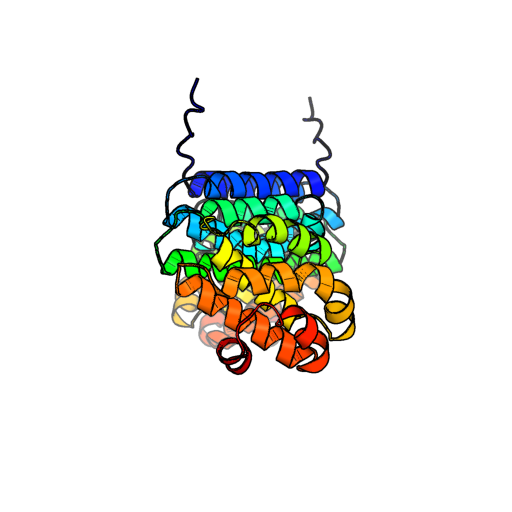 -10.039 -29.141 1.547 1 97.19 126 ALA A C 1
ATOM 986 O O . ALA A 1 126 ? -9.656 -29.734 0.537 1 97.19 126 ALA A O 1
ATOM 987 N N . ASP A 1 127 ? -11.273 -28.703 1.642 1 97.44 127 ASP A N 1
ATOM 988 C CA . ASP A 1 127 ? -12.281 -28.969 0.615 1 97.44 127 ASP A CA 1
ATOM 989 C C . ASP A 1 127 ? -11.945 -28.234 -0.681 1 97.44 127 ASP A C 1
ATOM 991 O O . ASP A 1 127 ? -12.039 -28.812 -1.768 1 97.44 127 ASP A O 1
ATOM 995 N N . GLU A 1 128 ? -11.555 -27 -0.514 1 96.81 128 GLU A N 1
ATOM 996 C CA . GLU A 1 128 ? -11.188 -26.203 -1.675 1 96.81 128 GLU A CA 1
ATOM 997 C C . GLU A 1 128 ? -9.992 -26.812 -2.408 1 96.81 128 GLU A C 1
ATOM 999 O O . GLU A 1 128 ? -9.984 -26.891 -3.639 1 96.81 128 GLU A O 1
ATOM 1004 N N . LEU A 1 129 ? -9.047 -27.188 -1.64 1 97.81 129 LEU A N 1
ATOM 1005 C CA . LEU A 1 129 ? -7.859 -27.781 -2.244 1 97.81 129 LEU A CA 1
ATOM 1006 C C . LEU A 1 129 ? -8.188 -29.109 -2.902 1 97.81 129 LEU A C 1
ATOM 1008 O O . LEU A 1 129 ? -7.727 -29.391 -4.012 1 97.81 129 LEU A O 1
ATOM 1012 N N . THR A 1 130 ? -8.945 -29.938 -2.254 1 97.25 130 THR A N 1
ATOM 1013 C CA . THR A 1 130 ? -9.336 -31.234 -2.793 1 97.25 130 THR A CA 1
ATOM 1014 C C . THR A 1 130 ? -9.984 -31.078 -4.168 1 97.25 130 THR A C 1
ATOM 1016 O O . THR A 1 130 ? -9.672 -31.844 -5.094 1 97.25 130 THR A O 1
ATOM 1019 N N . ALA A 1 131 ? -10.758 -30.094 -4.305 1 97.19 131 ALA A N 1
ATOM 1020 C CA . ALA A 1 131 ? -11.492 -29.859 -5.551 1 97.19 131 ALA A CA 1
ATOM 1021 C C . ALA A 1 131 ? -10.539 -29.469 -6.676 1 97.19 131 ALA A C 1
ATOM 1023 O O . ALA A 1 131 ? -10.844 -29.672 -7.852 1 97.19 131 ALA A O 1
ATOM 1024 N N . ARG A 1 132 ? -9.375 -28.906 -6.348 1 97.25 132 ARG A N 1
ATOM 1025 C CA . ARG A 1 132 ? -8.461 -28.391 -7.359 1 97.25 132 ARG A CA 1
ATOM 1026 C C . ARG A 1 132 ? -7.246 -29.297 -7.512 1 97.25 132 ARG A C 1
ATOM 1028 O O . ARG A 1 132 ? -6.406 -29.078 -8.391 1 97.25 132 ARG A O 1
ATOM 1035 N N . LEU A 1 133 ? -7.188 -30.328 -6.777 1 96.69 133 LEU A N 1
ATOM 1036 C CA . LEU A 1 133 ? -6.027 -31.219 -6.699 1 96.69 133 LEU A CA 1
ATOM 1037 C C . LEU A 1 133 ? -5.707 -31.812 -8.062 1 96.69 133 LEU A C 1
ATOM 1039 O O . LEU A 1 133 ? -4.555 -31.797 -8.5 1 96.69 133 LEU A O 1
ATOM 1043 N N . PRO A 1 134 ? -6.68 -32.25 -8.812 1 95.88 134 PRO A N 1
ATOM 1044 C CA . PRO A 1 134 ? -6.379 -32.844 -10.125 1 95.88 134 PRO A CA 1
ATOM 1045 C C . PRO A 1 134 ? -5.77 -31.828 -11.094 1 95.88 134 PRO A C 1
ATOM 1047 O O . PRO A 1 134 ? -5.047 -32.219 -12.016 1 95.88 134 PRO A O 1
ATOM 1050 N N . GLU A 1 135 ? -6.031 -30.594 -10.891 1 95.94 135 GLU A N 1
ATOM 1051 C CA . GLU A 1 135 ? -5.535 -29.547 -11.773 1 95.94 135 GLU A CA 1
ATOM 1052 C C . GLU A 1 135 ? -4.117 -29.125 -11.398 1 95.94 135 GLU A C 1
ATOM 1054 O O . GLU A 1 135 ? -3.348 -28.672 -12.25 1 95.94 135 GLU A O 1
ATOM 1059 N N . ILE A 1 136 ? -3.756 -29.297 -10.156 1 96.69 136 ILE A N 1
ATOM 1060 C CA . ILE A 1 136 ? -2.523 -28.719 -9.633 1 96.69 136 ILE A CA 1
ATOM 1061 C C . ILE A 1 136 ? -1.456 -29.797 -9.508 1 96.69 136 ILE A C 1
ATOM 1063 O O . ILE A 1 136 ? -0.321 -29.609 -9.961 1 96.69 136 ILE A O 1
ATOM 1067 N N . ALA A 1 137 ? -1.775 -31 -9.031 1 95.5 137 ALA A N 1
ATOM 1068 C CA . ALA A 1 137 ? -0.844 -32 -8.523 1 95.5 137 ALA A CA 1
ATOM 1069 C C . ALA A 1 137 ? 0.022 -32.562 -9.648 1 95.5 137 ALA A C 1
ATOM 1071 O O . ALA A 1 137 ? 1.242 -32.656 -9.508 1 95.5 137 ALA A O 1
ATOM 1072 N N . PRO A 1 138 ? -0.562 -32.875 -10.797 1 93.75 138 PRO A N 1
ATOM 1073 C CA . PRO A 1 138 ? 0.272 -33.469 -11.836 1 93.75 138 PRO A CA 1
ATOM 1074 C C . PRO A 1 138 ? 1.427 -32.562 -12.266 1 93.75 138 PRO A C 1
ATOM 1076 O O . PRO 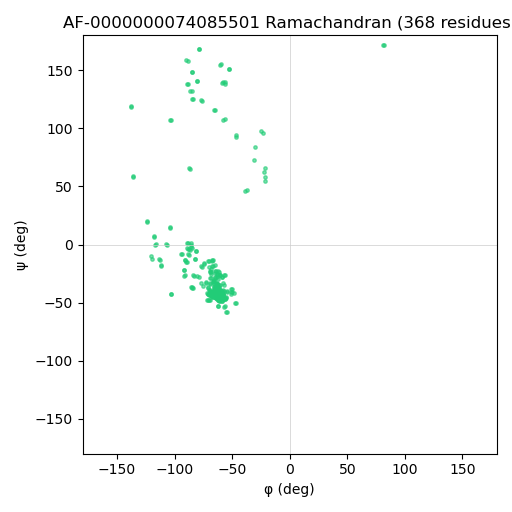A 1 138 ? 2.559 -33.031 -12.414 1 93.75 138 PRO A O 1
ATOM 1079 N N . GLY A 1 139 ? 1.06 -31.312 -12.477 1 94.44 139 GLY A N 1
ATOM 1080 C CA . GLY A 1 139 ? 2.104 -30.391 -12.867 1 94.44 139 GLY A CA 1
ATOM 1081 C C . GLY A 1 139 ? 3.205 -30.25 -11.828 1 94.44 139 GLY A C 1
ATOM 1082 O O . GLY A 1 139 ? 4.387 -30.188 -12.18 1 94.44 139 GLY A O 1
ATOM 1083 N N . VAL A 1 140 ? 2.854 -30.203 -10.578 1 96.25 140 VAL A N 1
ATOM 1084 C CA . VAL A 1 140 ? 3.809 -30.062 -9.477 1 96.25 140 VAL A CA 1
ATOM 1085 C C . VAL A 1 140 ? 4.691 -31.312 -9.414 1 96.25 140 VAL A C 1
ATOM 1087 O O . VAL A 1 140 ? 5.918 -31.203 -9.336 1 96.25 140 VAL A O 1
ATOM 1090 N N . VAL A 1 141 ? 4.105 -32.469 -9.516 1 93.88 141 VAL A N 1
ATOM 1091 C CA . VAL A 1 141 ? 4.82 -33.719 -9.398 1 93.88 141 VAL A CA 1
ATOM 1092 C C . VAL A 1 141 ? 5.836 -33.844 -10.531 1 93.88 141 VAL A C 1
ATOM 1094 O O . VAL A 1 141 ? 6.945 -34.344 -10.328 1 93.88 141 VAL A O 1
ATOM 1097 N N . ASN A 1 142 ? 5.457 -33.406 -11.664 1 92 142 ASN A N 1
ATOM 1098 C CA . ASN A 1 142 ? 6.348 -33.469 -12.82 1 92 142 ASN A CA 1
ATOM 1099 C C . ASN A 1 142 ? 7.617 -32.656 -12.594 1 92 142 ASN A C 1
ATOM 1101 O O . ASN A 1 142 ? 8.648 -32.938 -13.219 1 92 142 ASN A O 1
ATOM 1105 N N . CYS A 1 143 ? 7.59 -31.688 -11.719 1 94.5 143 CYS A N 1
ATOM 1106 C CA . CYS A 1 143 ? 8.734 -30.828 -11.453 1 94.5 143 CYS A CA 1
ATOM 1107 C C . CYS A 1 143 ? 9.719 -31.5 -10.508 1 94.5 143 CYS A C 1
ATOM 1109 O O . CYS A 1 143 ? 10.812 -30.984 -10.266 1 94.5 143 CYS A O 1
ATOM 1111 N N . TYR A 1 144 ? 9.383 -32.625 -10 1 91.81 144 TYR A N 1
ATOM 1112 C CA . TYR A 1 144 ? 10.203 -33.344 -9.023 1 91.81 144 TYR A CA 1
ATOM 1113 C C . TYR A 1 144 ? 11.547 -33.719 -9.625 1 91.81 144 TYR A C 1
ATOM 1115 O O . TYR A 1 144 ? 12.547 -33.844 -8.922 1 91.81 144 TYR A O 1
ATOM 1123 N N . MET A 1 145 ? 11.617 -33.938 -10.883 1 89.06 145 MET A N 1
ATOM 1124 C CA . MET A 1 145 ? 12.836 -34.375 -11.555 1 89.06 145 MET A CA 1
ATOM 1125 C C . MET A 1 145 ? 13.492 -33.25 -12.305 1 89.06 145 MET A C 1
ATOM 1127 O O . MET A 1 145 ? 14.281 -33.469 -13.227 1 89.06 145 MET A O 1
ATOM 1131 N N . ASN A 1 146 ? 13.094 -32.094 -12.016 1 93.75 146 ASN A N 1
ATOM 1132 C CA . ASN A 1 146 ? 13.695 -30.938 -12.672 1 93.75 146 ASN A CA 1
ATOM 1133 C C . ASN A 1 146 ? 15.211 -30.906 -12.477 1 93.75 146 ASN A C 1
ATOM 1135 O O . ASN A 1 146 ? 15.703 -31.234 -11.398 1 93.75 146 ASN A O 1
ATOM 1139 N N . PRO A 1 147 ? 15.953 -30.562 -13.461 1 94.31 147 PRO A N 1
ATOM 1140 C CA . PRO A 1 147 ? 17.422 -30.547 -13.344 1 94.31 147 PRO A CA 1
ATOM 1141 C C . PRO A 1 147 ? 17.906 -29.531 -12.305 1 94.31 147 PRO A C 1
ATOM 1143 O O . PRO A 1 147 ? 19.016 -29.688 -11.773 1 94.31 147 PRO A O 1
ATOM 1146 N N . GLN A 1 148 ? 17.172 -28.516 -12.039 1 94.31 148 GLN A N 1
ATOM 1147 C CA . GLN A 1 148 ? 17.578 -27.516 -11.062 1 94.31 148 GLN A CA 1
ATOM 1148 C C . GLN A 1 148 ? 17.188 -27.938 -9.648 1 94.31 148 GLN A C 1
ATOM 1150 O O . GLN A 1 148 ? 16.016 -28.188 -9.367 1 94.31 148 GLN A O 1
ATOM 1155 N N . SER A 1 149 ? 18.188 -27.969 -8.766 1 93.81 149 SER A N 1
ATOM 1156 C CA . SER A 1 149 ? 17.953 -28.406 -7.398 1 93.81 149 SER A CA 1
ATOM 1157 C C . SER A 1 149 ? 16.953 -27.516 -6.676 1 93.81 149 SER A C 1
ATOM 1159 O O . SER A 1 149 ? 16.156 -27.984 -5.871 1 93.81 149 SER A O 1
ATOM 1161 N N . SER A 1 150 ? 17.047 -26.188 -6.996 1 94.38 150 SER A N 1
ATOM 1162 C CA . SER A 1 150 ? 16.141 -25.234 -6.344 1 94.38 150 SER A CA 1
ATOM 1163 C C . SER A 1 150 ? 14.688 -25.516 -6.711 1 94.38 150 SER A C 1
ATOM 1165 O O . SER A 1 150 ? 13.797 -25.359 -5.875 1 94.38 150 SER A O 1
ATOM 1167 N N . VAL A 1 151 ? 14.453 -25.953 -7.91 1 96.12 151 VAL A N 1
ATOM 1168 C CA . VAL A 1 151 ? 13.102 -26.281 -8.359 1 96.12 151 VAL A CA 1
ATOM 1169 C C . VAL A 1 151 ? 12.625 -27.562 -7.68 1 96.12 151 VAL A C 1
ATOM 1171 O O . VAL A 1 151 ? 11.484 -27.625 -7.219 1 96.12 151 VAL A O 1
ATOM 1174 N N . ARG A 1 152 ? 13.453 -28.516 -7.574 1 94.62 152 ARG A N 1
ATOM 1175 C CA . ARG A 1 152 ? 13.102 -29.75 -6.883 1 94.62 152 ARG A CA 1
ATOM 1176 C C . ARG A 1 152 ? 12.727 -29.484 -5.43 1 94.62 152 ARG A C 1
ATOM 1178 O O . ARG A 1 152 ? 11.742 -30.031 -4.926 1 94.62 152 ARG A O 1
ATOM 1185 N N . LYS A 1 153 ? 13.492 -28.672 -4.789 1 95.69 153 LYS A N 1
ATOM 1186 C CA . LYS A 1 153 ? 13.219 -28.281 -3.408 1 95.69 153 LYS A CA 1
ATOM 1187 C C . LYS A 1 153 ? 11.844 -27.625 -3.289 1 95.69 153 LYS A C 1
ATOM 1189 O O . LYS A 1 153 ? 11.055 -27.984 -2.408 1 95.69 153 LYS A O 1
ATOM 1194 N N . SER A 1 154 ? 11.562 -26.672 -4.168 1 96.69 154 SER A N 1
ATOM 1195 C CA . SER A 1 154 ? 10.266 -26 -4.164 1 96.69 154 SER A CA 1
ATOM 1196 C C . SER A 1 154 ? 9.133 -26.969 -4.426 1 96.69 154 SER A C 1
ATOM 1198 O O . SER A 1 154 ? 8.047 -26.844 -3.852 1 96.69 154 SER A O 1
ATOM 1200 N N . THR A 1 155 ? 9.422 -27.953 -5.258 1 96.5 155 THR A N 1
ATOM 1201 C CA . THR A 1 155 ? 8.445 -29 -5.551 1 96.5 155 THR A CA 1
ATOM 1202 C C . THR A 1 155 ? 8.117 -29.797 -4.293 1 96.5 155 THR A C 1
ATOM 1204 O O . THR A 1 155 ? 6.945 -30.016 -3.982 1 96.5 155 THR A O 1
ATOM 1207 N N . VAL A 1 156 ? 9.172 -30.172 -3.598 1 95.75 156 VAL A N 1
ATOM 1208 C CA . VAL A 1 156 ? 9 -30.953 -2.373 1 95.75 156 VAL A CA 1
ATOM 1209 C C . VAL A 1 156 ? 8.172 -30.156 -1.367 1 95.75 156 VAL A C 1
ATOM 1211 O O . VAL A 1 156 ? 7.238 -30.703 -0.761 1 95.75 156 VAL A O 1
ATOM 1214 N N . PHE A 1 157 ? 8.43 -28.906 -1.22 1 96.69 157 PHE A N 1
ATOM 1215 C CA . PHE A 1 157 ? 7.707 -28.062 -0.277 1 96.69 157 PHE A CA 1
ATOM 1216 C C . PHE A 1 157 ? 6.242 -27.938 -0.678 1 96.69 157 PHE A C 1
ATOM 1218 O O . PHE A 1 157 ? 5.359 -27.922 0.18 1 96.69 157 PHE A O 1
ATOM 1225 N N . CYS A 1 158 ? 6.008 -27.844 -1.936 1 97.75 158 CYS A N 1
ATOM 1226 C CA . CYS A 1 158 ? 4.641 -27.734 -2.426 1 97.75 158 CYS A CA 1
ATOM 1227 C C . CYS A 1 158 ? 3.861 -29.016 -2.158 1 97.75 158 CYS A C 1
ATOM 1229 O O . CYS A 1 158 ? 2.721 -28.984 -1.695 1 97.75 158 CYS A O 1
ATOM 1231 N N . LEU A 1 159 ? 4.477 -30.156 -2.393 1 95.75 159 LEU A N 1
ATOM 1232 C CA . LEU A 1 159 ? 3.861 -31.453 -2.146 1 95.75 159 LEU A CA 1
ATOM 1233 C C . LEU A 1 159 ? 3.609 -31.656 -0.658 1 95.75 159 LEU A C 1
ATOM 1235 O O . LEU A 1 159 ? 2.547 -32.156 -0.265 1 95.75 159 LEU A O 1
ATOM 1239 N N . VAL A 1 160 ? 4.598 -31.312 0.141 1 96.44 160 VAL A N 1
ATOM 1240 C CA . VAL A 1 160 ? 4.457 -31.422 1.589 1 96.44 160 VAL A CA 1
ATOM 1241 C C . VAL A 1 160 ? 3.275 -30.578 2.061 1 96.44 160 VAL A C 1
ATOM 1243 O O . VAL A 1 160 ? 2.5 -31.016 2.918 1 96.44 160 VAL A O 1
ATOM 1246 N N . ALA A 1 161 ? 3.082 -29.406 1.519 1 97.5 161 ALA A N 1
ATOM 1247 C CA . ALA A 1 161 ? 1.956 -28.547 1.869 1 97.5 161 ALA A CA 1
ATOM 1248 C C . ALA A 1 161 ? 0.626 -29.219 1.534 1 97.5 161 ALA A C 1
ATOM 1250 O O . ALA A 1 161 ? -0.333 -29.125 2.305 1 97.5 161 ALA A O 1
ATOM 1251 N N . MET A 1 162 ? 0.566 -29.891 0.431 1 97.5 162 MET A N 1
ATOM 1252 C CA . MET A 1 162 ? -0.643 -30.609 0.038 1 97.5 162 MET A CA 1
ATOM 1253 C C . MET A 1 162 ? -0.942 -31.75 1.012 1 97.5 162 MET A C 1
ATOM 1255 O O . MET A 1 162 ? -2.08 -31.906 1.458 1 97.5 162 MET A O 1
ATOM 1259 N N . VAL A 1 163 ? 0.091 -32.406 1.375 1 96.19 163 VAL A N 1
ATOM 1260 C CA . VAL A 1 163 ? -0.062 -33.531 2.273 1 96.19 163 VAL A CA 1
ATOM 1261 C C . VAL A 1 163 ? -0.462 -33.062 3.664 1 96.19 163 VAL A C 1
ATOM 1263 O O . VAL A 1 163 ? -1.3 -33.656 4.328 1 96.19 163 VAL A O 1
ATOM 1266 N N . ASN A 1 164 ? 0.172 -32.062 4.078 1 96.88 164 ASN A N 1
ATOM 1267 C CA . ASN A 1 164 ? -0.163 -31.5 5.383 1 96.88 164 ASN A CA 1
ATOM 1268 C C . ASN A 1 164 ? -1.632 -31.094 5.457 1 96.88 164 ASN A C 1
ATOM 1270 O O . ASN A 1 164 ? -2.264 -31.219 6.508 1 96.88 164 ASN A O 1
ATOM 1274 N N . LYS A 1 165 ? -2.17 -30.625 4.332 1 97.12 165 LYS A N 1
ATOM 1275 C CA . LYS A 1 165 ? -3.543 -30.125 4.289 1 97.12 165 LYS A CA 1
ATOM 1276 C C . LYS A 1 165 ? -4.535 -31.281 4.105 1 97.12 165 LYS A C 1
ATOM 1278 O O . LYS A 1 165 ? -5.609 -31.281 4.711 1 97.12 165 LYS A O 1
ATOM 1283 N N . LEU A 1 166 ? -4.176 -32.219 3.352 1 97.12 166 LEU A N 1
ATOM 1284 C CA . LEU A 1 166 ? -5.164 -33.219 2.902 1 97.12 166 LEU A CA 1
ATOM 1285 C C . LEU A 1 166 ? -4.875 -34.594 3.494 1 97.12 166 LEU A C 1
ATOM 1287 O O . LEU A 1 166 ? -5.734 -35.469 3.473 1 97.12 166 LEU A O 1
ATOM 1291 N N . GLY A 1 167 ? -3.748 -34.719 4.031 1 95.19 167 GLY A N 1
ATOM 1292 C CA . GLY A 1 167 ? -3.264 -36.062 4.297 1 95.19 167 GLY A CA 1
ATOM 1293 C C . GLY A 1 167 ? -2.641 -36.719 3.082 1 95.19 167 GLY A C 1
ATOM 1294 O O . GLY A 1 167 ? -2.744 -36.219 1.967 1 95.19 167 GLY A O 1
ATOM 1295 N N . ARG A 1 168 ? -2.018 -37.875 3.303 1 91.75 168 ARG A N 1
ATOM 1296 C CA . ARG A 1 168 ? -1.245 -38.594 2.273 1 91.75 168 ARG A CA 1
ATOM 1297 C C . ARG A 1 168 ? -2.162 -39.281 1.28 1 91.75 168 ARG A C 1
ATOM 1299 O O . ARG A 1 168 ? -1.885 -39.312 0.079 1 91.75 168 ARG A O 1
ATOM 1306 N N . GLU A 1 169 ? -3.195 -39.75 1.652 1 93.44 169 GLU A N 1
ATOM 1307 C CA . GLU A 1 169 ? -4.059 -40.625 0.87 1 93.44 169 GLU A CA 1
ATOM 1308 C C . GLU A 1 169 ? -4.586 -39.938 -0.375 1 93.44 169 GLU A C 1
ATOM 1310 O O . GLU A 1 169 ? -4.465 -40.438 -1.487 1 93.44 169 GLU A O 1
ATOM 1315 N N . PRO A 1 170 ? -5.07 -38.75 -0.272 1 94.44 170 PRO A N 1
ATOM 1316 C CA . PRO A 1 170 ? -5.605 -38.062 -1.459 1 94.44 170 PRO A CA 1
ATOM 1317 C C . PRO A 1 170 ? -4.516 -37.688 -2.457 1 94.44 170 PRO A C 1
ATOM 1319 O O . PRO A 1 170 ? -4.801 -37.5 -3.643 1 94.44 170 PRO A O 1
ATOM 1322 N N . VAL A 1 171 ? -3.334 -37.562 -2.006 1 94.25 171 VAL A N 1
ATOM 1323 C CA . VAL A 1 171 ? -2.232 -37.062 -2.832 1 94.25 171 VAL A CA 1
ATOM 1324 C C . VAL A 1 171 ? -1.522 -38.25 -3.494 1 94.25 171 VAL A C 1
ATOM 1326 O O . VAL A 1 171 ? -0.938 -38.094 -4.57 1 94.25 171 VAL A O 1
ATOM 1329 N N . ASN A 1 172 ? -1.627 -39.406 -2.988 1 91.75 172 ASN A N 1
ATOM 1330 C CA . ASN A 1 172 ? -0.889 -40.594 -3.367 1 91.75 172 ASN A CA 1
ATOM 1331 C C . ASN A 1 172 ? -1.098 -40.938 -4.84 1 91.75 172 ASN A C 1
ATOM 1333 O O . ASN A 1 172 ? -0.151 -41.312 -5.535 1 91.75 172 ASN A O 1
ATOM 1337 N N . PRO A 1 173 ? -2.248 -40.875 -5.336 1 91.81 173 PRO A N 1
ATOM 1338 C CA . PRO A 1 173 ? -2.463 -41.219 -6.738 1 91.81 173 PRO A CA 1
ATOM 1339 C C . PRO A 1 173 ? -1.596 -40.406 -7.695 1 91.81 173 PRO A C 1
ATOM 1341 O O . PRO A 1 173 ? -1.294 -40.875 -8.805 1 91.81 173 PRO A O 1
ATOM 1344 N N . TYR A 1 174 ? -1.21 -39.281 -7.34 1 91.94 174 TYR A N 1
ATOM 1345 C CA . TYR A 1 174 ? -0.447 -38.406 -8.227 1 91.94 174 TYR A CA 1
ATOM 1346 C C . TYR A 1 174 ? 1.05 -38.656 -8.078 1 91.94 174 TYR A C 1
ATOM 1348 O O . TYR A 1 174 ? 1.845 -38.188 -8.906 1 91.94 174 TYR A O 1
ATOM 1356 N N . LEU A 1 175 ? 1.465 -39.312 -7.062 1 88.06 175 LEU A N 1
ATOM 1357 C CA . LEU A 1 175 ? 2.875 -39.562 -6.77 1 88.06 175 LEU A CA 1
ATOM 1358 C C . LEU A 1 175 ? 3.379 -40.812 -7.461 1 88.06 175 LEU A C 1
ATOM 1360 O O . LEU A 1 175 ? 4.578 -41.094 -7.441 1 88.06 175 LEU A O 1
ATOM 1364 N N . ALA A 1 176 ? 2.547 -41.562 -8.023 1 77.06 176 ALA A N 1
ATOM 1365 C CA . ALA A 1 176 ? 2.826 -42.875 -8.609 1 77.06 176 ALA A CA 1
ATOM 1366 C C . ALA A 1 176 ? 4.008 -42.812 -9.57 1 77.06 176 ALA A C 1
ATOM 1368 O O . ALA A 1 176 ? 4.863 -43.688 -9.578 1 77.06 176 ALA A O 1
ATOM 1369 N N . PRO A 1 177 ? 4.055 -41.75 -10.359 1 74.75 177 PRO A N 1
ATOM 1370 C CA . PRO A 1 177 ? 5.176 -41.688 -11.305 1 74.75 177 PRO A CA 1
ATOM 1371 C C . PRO A 1 177 ? 6.523 -41.5 -10.609 1 74.75 177 PRO A C 1
ATOM 1373 O O . PRO A 1 177 ? 7.57 -41.688 -11.227 1 74.75 177 PRO A O 1
ATOM 1376 N N . LEU A 1 178 ? 6.5 -41.156 -9.43 1 73.94 178 LEU A N 1
ATOM 1377 C CA . LEU A 1 178 ? 7.742 -40.938 -8.695 1 73.94 178 LEU A CA 1
ATOM 1378 C C . LEU A 1 178 ? 8.25 -42.25 -8.086 1 73.94 178 LEU A C 1
ATOM 1380 O O . LEU A 1 178 ? 7.453 -43.094 -7.719 1 73.94 178 LEU A O 1
ATOM 1384 N N . SER A 1 179 ? 9.523 -42.5 -8.281 1 66.31 179 SER A N 1
ATOM 1385 C CA . SER A 1 179 ? 10.094 -43.688 -7.652 1 66.31 179 SER A CA 1
ATOM 1386 C C . SER A 1 179 ? 9.797 -43.719 -6.156 1 66.31 179 SER A C 1
ATOM 1388 O O . SER A 1 179 ? 9.539 -42.656 -5.547 1 66.31 179 SER A O 1
ATOM 1390 N N . ASN A 1 180 ? 9.719 -44.938 -5.605 1 61.06 180 ASN A N 1
ATOM 1391 C CA . ASN A 1 180 ? 9.398 -45.188 -4.207 1 61.06 180 ASN A CA 1
ATOM 1392 C C . ASN A 1 180 ? 10.25 -44.344 -3.27 1 61.06 180 ASN A C 1
ATOM 1394 O O . ASN A 1 180 ? 9.75 -43.812 -2.266 1 61.06 180 ASN A O 1
ATOM 1398 N N . SER A 1 181 ? 11.508 -44.188 -3.559 1 54.75 181 SER A N 1
ATOM 1399 C CA . SER A 1 181 ? 12.398 -43.406 -2.699 1 54.75 181 SER A CA 1
ATOM 1400 C C . SER A 1 181 ? 12.016 -41.938 -2.693 1 54.75 181 SER A C 1
ATOM 1402 O O . SER A 1 181 ? 12.164 -41.25 -1.675 1 54.75 181 SER A O 1
ATOM 1404 N N . LYS A 1 182 ? 11.531 -41.5 -3.754 1 60.53 182 LYS A N 1
ATOM 1405 C CA . LYS A 1 182 ? 11.188 -40.062 -3.893 1 60.53 182 LYS A CA 1
ATOM 1406 C C . L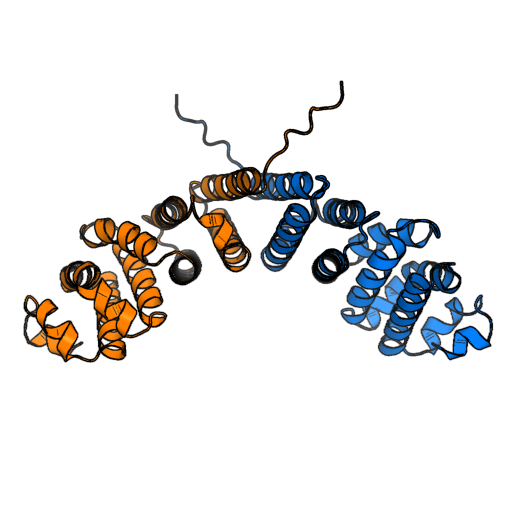YS A 1 182 ? 9.859 -39.75 -3.215 1 60.53 182 LYS A C 1
ATOM 1408 O O . LYS A 1 182 ? 9.695 -38.688 -2.633 1 60.53 182 LYS A O 1
ATOM 1413 N N . VAL A 1 183 ? 9.094 -40.719 -3.182 1 58.44 183 VAL A N 1
ATOM 1414 C CA . VAL A 1 183 ? 7.785 -40.625 -2.543 1 58.44 183 VAL A CA 1
ATOM 1415 C C . VAL A 1 183 ? 7.957 -40.5 -1.03 1 58.44 183 VAL A C 1
ATOM 1417 O O . VAL A 1 183 ? 7.203 -39.781 -0.369 1 58.44 183 VAL A O 1
ATOM 1420 N N . ARG A 1 184 ? 8.961 -41.125 -0.459 1 60.12 184 ARG A N 1
ATOM 1421 C CA . ARG A 1 184 ? 9.195 -41.125 0.981 1 60.12 184 ARG A CA 1
ATOM 1422 C C . ARG A 1 184 ? 9.602 -39.75 1.489 1 60.12 184 ARG A C 1
ATOM 1424 O O . ARG A 1 184 ? 9.453 -39.469 2.676 1 60.12 184 ARG A O 1
ATOM 1431 N N . CYS A 1 185 ? 10.047 -38.969 0.694 1 57.31 185 CYS A N 1
ATOM 1432 C CA . CYS A 1 185 ? 10.523 -37.656 1.121 1 57.31 185 CYS A CA 1
ATOM 1433 C C . CYS A 1 185 ? 9.367 -36.656 1.196 1 57.31 185 CYS A C 1
ATOM 1435 O O . CYS A 1 185 ? 9.539 -35.531 1.683 1 57.31 185 CYS A O 1
ATOM 1437 N N . VAL A 1 186 ? 8.273 -37.219 0.795 1 65.31 186 VAL A N 1
ATOM 1438 C CA . VAL A 1 186 ? 7.09 -36.375 0.849 1 65.31 186 VAL A CA 1
ATOM 1439 C C . VAL A 1 186 ? 6.215 -36.75 2.035 1 65.31 186 VAL A C 1
ATOM 1441 O O . VAL A 1 186 ? 5.953 -37.938 2.25 1 65.31 186 VAL A O 1
ATOM 1444 N N . MET B 1 1 ? 11.82 -0.185 -35.375 1 20.2 1 MET B N 1
ATOM 1445 C CA . MET B 1 1 ? 11.859 1.117 -34.719 1 20.2 1 MET B CA 1
ATOM 1446 C C . MET B 1 1 ? 11.555 0.982 -33.219 1 20.2 1 MET B C 1
ATOM 1448 O O . MET B 1 1 ? 10.414 0.704 -32.844 1 20.2 1 MET B O 1
ATOM 1452 N N . VAL B 1 2 ? 12.359 0.283 -32.531 1 25.73 2 VAL B N 1
ATOM 1453 C CA . VAL B 1 2 ? 12.422 -0.191 -31.141 1 25.73 2 VAL B CA 1
ATOM 1454 C C . VAL B 1 2 ? 12.102 0.956 -30.188 1 25.73 2 VAL B C 1
ATOM 1456 O O . VAL B 1 2 ? 12.656 2.051 -30.312 1 25.73 2 VAL B O 1
ATOM 1459 N N . SER B 1 3 ? 10.805 1.097 -29.812 1 32.16 3 SER B N 1
ATOM 1460 C CA . SER B 1 3 ? 10.305 2.115 -28.906 1 32.16 3 SER B CA 1
ATOM 1461 C C . SER B 1 3 ? 11.367 2.512 -27.875 1 32.16 3 SER B C 1
ATOM 1463 O O . SER B 1 3 ? 12 1.647 -27.281 1 32.16 3 SER B O 1
ATOM 1465 N N . GLU B 1 4 ? 12.203 3.391 -28.281 1 34.47 4 GLU B N 1
ATOM 1466 C CA . GLU B 1 4 ? 13.102 4.062 -27.344 1 34.47 4 GLU B CA 1
ATOM 1467 C C . GLU B 1 4 ? 12.555 4.016 -25.922 1 34.47 4 GLU B C 1
ATOM 1469 O O . GLU B 1 4 ? 11.508 4.602 -25.641 1 34.47 4 GLU B O 1
ATOM 1474 N N . GLY B 1 5 ? 12.383 2.875 -25.328 1 38.16 5 GLY B N 1
ATOM 1475 C CA . GLY B 1 5 ? 12.047 2.572 -23.953 1 38.16 5 GLY B CA 1
ATOM 1476 C C . GLY B 1 5 ? 12.375 3.703 -23 1 38.16 5 GLY B C 1
ATOM 1477 O O . GLY B 1 5 ? 13.547 3.971 -22.719 1 38.16 5 GLY B O 1
ATOM 1478 N N . SER B 1 6 ? 11.812 4.898 -23.219 1 44.66 6 SER B N 1
ATOM 1479 C CA . SER B 1 6 ? 11.961 6.078 -22.375 1 44.66 6 SER B CA 1
ATOM 1480 C C . SER B 1 6 ? 12.336 5.695 -20.938 1 44.66 6 SER B C 1
ATOM 1482 O O . SER B 1 6 ? 11.688 4.84 -20.328 1 44.66 6 SER B O 1
ATOM 1484 N N . LEU B 1 7 ? 13.609 5.715 -20.578 1 52.03 7 LEU B N 1
ATOM 1485 C CA . LEU B 1 7 ? 14.25 5.508 -19.281 1 52.03 7 LEU B CA 1
ATOM 1486 C C . LEU B 1 7 ? 13.414 6.109 -18.156 1 52.03 7 LEU B C 1
ATOM 1488 O O . LEU B 1 7 ? 13.57 7.285 -17.828 1 52.03 7 LEU B O 1
ATOM 1492 N N . THR B 1 8 ? 12.188 5.848 -18.172 1 64.44 8 THR B N 1
ATOM 1493 C CA . THR B 1 8 ? 11.391 6.426 -17.094 1 64.44 8 THR B CA 1
ATOM 1494 C C . THR B 1 8 ? 11.945 6.023 -15.727 1 64.44 8 THR B C 1
ATOM 1496 O O . THR B 1 8 ? 12.281 4.859 -15.508 1 64.44 8 THR B O 1
ATOM 1499 N N . THR B 1 9 ? 12.586 7.043 -15.008 1 81.5 9 THR B N 1
ATOM 1500 C CA . THR B 1 9 ? 13.07 6.867 -13.648 1 81.5 9 THR B CA 1
ATOM 1501 C C . THR B 1 9 ? 11.922 6.488 -12.711 1 81.5 9 THR B C 1
ATOM 1503 O O . THR B 1 9 ? 10.75 6.617 -13.07 1 81.5 9 THR B O 1
ATOM 1506 N N . TRP B 1 10 ? 12.242 5.891 -11.742 1 83.94 10 TRP B N 1
ATOM 1507 C CA . TRP B 1 10 ? 11.266 5.566 -10.711 1 83.94 10 TRP B CA 1
ATOM 1508 C C . TRP B 1 10 ? 10.492 6.809 -10.289 1 83.94 10 TRP B C 1
ATOM 1510 O O . TRP B 1 10 ? 9.266 6.758 -10.125 1 83.94 10 TRP B O 1
ATOM 1520 N N . GLU B 1 11 ? 11.227 7.879 -10.234 1 84.69 11 GLU B N 1
ATOM 1521 C CA . GLU B 1 11 ? 10.602 9.117 -9.781 1 84.69 11 GLU B CA 1
ATOM 1522 C C . GLU B 1 11 ? 9.492 9.555 -10.734 1 84.69 11 GLU B C 1
ATOM 1524 O O . GLU B 1 11 ? 8.43 10 -10.305 1 84.69 11 GLU B O 1
ATOM 1529 N N . GLU B 1 12 ? 9.75 9.422 -11.961 1 85.94 12 GLU B N 1
ATOM 1530 C CA . GLU B 1 12 ? 8.758 9.82 -12.953 1 85.94 12 GLU B CA 1
ATOM 1531 C C . GLU B 1 12 ? 7.547 8.898 -12.93 1 85.94 12 GLU B C 1
ATOM 1533 O O . GLU B 1 12 ? 6.406 9.359 -13.039 1 85.94 12 GLU B O 1
ATOM 1538 N N . ASN B 1 13 ? 7.793 7.719 -12.82 1 85.94 13 ASN B N 1
ATOM 1539 C CA . ASN B 1 13 ? 6.695 6.758 -12.758 1 85.94 13 ASN B CA 1
ATOM 1540 C C . ASN B 1 13 ? 5.875 6.922 -11.484 1 85.94 13 ASN B C 1
ATOM 1542 O O . ASN B 1 13 ? 4.645 6.871 -11.523 1 85.94 13 ASN B O 1
ATOM 1546 N N . PHE B 1 14 ? 6.676 7.137 -10.438 1 90.81 14 PHE B N 1
ATOM 1547 C CA . PHE B 1 14 ? 5.984 7.344 -9.172 1 90.81 14 PHE B CA 1
ATOM 1548 C C . PHE B 1 14 ? 5.109 8.594 -9.227 1 90.81 14 PHE B C 1
ATOM 1550 O O . PHE B 1 14 ? 3.955 8.562 -8.797 1 90.81 14 PHE B O 1
ATOM 1557 N N . LYS B 1 15 ? 5.613 9.594 -9.781 1 93.31 15 LYS B N 1
ATOM 1558 C CA . LYS B 1 15 ? 4.863 10.836 -9.922 1 93.31 15 LYS B CA 1
ATOM 1559 C C . LYS B 1 15 ? 3.578 10.617 -10.719 1 93.31 15 LYS B C 1
ATOM 1561 O O . LYS B 1 15 ? 2.512 11.102 -10.336 1 93.31 15 LYS B O 1
ATOM 1566 N N . THR B 1 16 ? 3.682 9.922 -11.734 1 90.25 16 THR B N 1
ATOM 1567 C CA . THR B 1 16 ? 2.521 9.641 -12.57 1 90.25 16 THR B CA 1
ATOM 1568 C C . THR B 1 16 ? 1.463 8.867 -11.781 1 90.25 16 THR B C 1
ATOM 1570 O O . THR B 1 16 ? 0.267 9.141 -11.922 1 90.25 16 THR B O 1
ATOM 1573 N N . ILE B 1 17 ? 1.852 7.926 -11.016 1 92.38 17 ILE B N 1
ATOM 1574 C CA . ILE B 1 17 ? 0.957 7.133 -10.18 1 92.38 17 ILE B CA 1
ATOM 1575 C C . ILE B 1 17 ? 0.203 8.047 -9.219 1 92.38 17 ILE B C 1
ATOM 1577 O O . ILE B 1 17 ? -1.026 8 -9.141 1 92.38 17 ILE B O 1
ATOM 1581 N N . ILE B 1 18 ? 0.917 8.945 -8.594 1 95.31 18 ILE B N 1
ATOM 1582 C CA . ILE B 1 18 ? 0.345 9.82 -7.574 1 95.31 18 ILE B CA 1
ATOM 1583 C C . ILE B 1 18 ? -0.583 10.836 -8.234 1 95.31 18 ILE B C 1
ATOM 1585 O O . ILE B 1 18 ? -1.669 11.117 -7.723 1 95.31 18 ILE B O 1
ATOM 1589 N N . LEU B 1 19 ? -0.177 11.266 -9.391 1 93.88 19 LEU B N 1
ATOM 1590 C CA . LEU B 1 19 ? -1.006 12.227 -10.109 1 93.88 19 LEU B CA 1
ATOM 1591 C C . LEU B 1 19 ? -2.336 11.602 -10.516 1 93.88 19 LEU B C 1
ATOM 1593 O O . LEU B 1 19 ? -3.369 12.273 -10.516 1 93.88 19 LEU B O 1
ATOM 1597 N N . ASN B 1 20 ? -2.33 10.391 -10.898 1 91.62 20 ASN B N 1
ATOM 1598 C CA . ASN B 1 20 ? -3.574 9.688 -11.203 1 91.62 20 ASN B CA 1
ATOM 1599 C C . ASN B 1 20 ? -4.484 9.609 -9.984 1 91.62 20 ASN B C 1
ATOM 1601 O O . ASN B 1 20 ? -5.703 9.773 -10.094 1 91.62 20 ASN B O 1
ATOM 1605 N N . ILE B 1 21 ? -3.92 9.398 -8.859 1 94.69 21 ILE B N 1
ATOM 1606 C CA . ILE B 1 21 ? -4.688 9.359 -7.617 1 94.69 21 ILE B CA 1
ATOM 1607 C C . ILE B 1 21 ? -5.277 10.734 -7.324 1 94.69 21 ILE B C 1
ATOM 1609 O O . ILE B 1 21 ? -6.438 10.844 -6.926 1 94.69 21 ILE B O 1
ATOM 1613 N N . PHE B 1 22 ? -4.477 11.773 -7.586 1 96.12 22 PHE B N 1
ATOM 1614 C CA . PHE B 1 22 ? -4.961 13.141 -7.398 1 96.12 22 PHE B CA 1
ATOM 1615 C C . PHE B 1 22 ? -6.184 13.406 -8.273 1 96.12 22 PHE B C 1
ATOM 1617 O O . PHE B 1 22 ? -7.141 14.039 -7.828 1 96.12 22 PHE B O 1
ATOM 1624 N N . ASN B 1 23 ? -6.125 12.914 -9.43 1 92.88 23 ASN B N 1
ATOM 1625 C CA . ASN B 1 23 ? -7.25 13.094 -10.344 1 92.88 23 ASN B CA 1
ATOM 1626 C C . ASN B 1 23 ? -8.516 12.438 -9.805 1 92.88 23 ASN B C 1
ATOM 1628 O O . ASN B 1 23 ? -9.609 12.984 -9.953 1 92.88 23 ASN B O 1
ATOM 1632 N N . VAL B 1 24 ? -8.406 11.359 -9.195 1 92.81 24 VAL B N 1
ATOM 1633 C CA . VAL B 1 24 ? -9.555 10.664 -8.617 1 92.81 24 VAL B CA 1
ATOM 1634 C C . VAL B 1 24 ? -10.078 11.438 -7.414 1 92.81 24 VAL B C 1
ATOM 1636 O O . VAL B 1 24 ? -11.289 11.57 -7.227 1 92.81 24 VAL B O 1
ATOM 1639 N N . LEU B 1 25 ? -9.172 11.992 -6.617 1 95.06 25 LEU B N 1
ATOM 1640 C CA . LEU B 1 25 ? -9.555 12.742 -5.426 1 95.06 25 LEU B CA 1
ATOM 1641 C C . LEU B 1 25 ? -10.328 14 -5.805 1 95.06 25 LEU B C 1
ATOM 1643 O O . LEU B 1 25 ? -11.07 14.547 -4.988 1 95.06 25 LEU B O 1
ATOM 1647 N N . ALA B 1 26 ? -10.133 14.438 -6.984 1 92.44 26 ALA B N 1
ATOM 1648 C CA . ALA B 1 26 ? -10.766 15.664 -7.434 1 92.44 26 ALA B CA 1
ATOM 1649 C C . ALA B 1 26 ? -12.203 15.406 -7.895 1 92.44 26 ALA B C 1
ATOM 1651 O O . ALA B 1 26 ? -12.984 16.344 -8.07 1 92.44 26 ALA B O 1
ATOM 1652 N N . VAL B 1 27 ? -12.484 14.148 -8.031 1 88.06 27 VAL B N 1
ATOM 1653 C CA . VAL B 1 27 ? -13.828 13.773 -8.461 1 88.06 27 VAL B CA 1
ATOM 1654 C C . VAL B 1 27 ? -14.781 13.812 -7.27 1 88.06 27 VAL B C 1
ATOM 1656 O O . VAL B 1 27 ? -14.414 13.414 -6.16 1 88.06 27 VAL B O 1
ATOM 1659 N N . ASN B 1 28 ? -15.977 14.281 -7.465 1 87.56 28 ASN B N 1
ATOM 1660 C CA . ASN B 1 28 ? -16.969 14.359 -6.391 1 87.56 28 ASN B CA 1
ATOM 1661 C C . ASN B 1 28 ? -17.75 13.062 -6.266 1 87.56 28 ASN B C 1
ATOM 1663 O O . ASN B 1 28 ? -18.969 13.039 -6.488 1 87.56 28 ASN B O 1
ATOM 1667 N N . ASP B 1 29 ? -17.172 12.031 -5.926 1 90.88 29 ASP B N 1
ATOM 1668 C CA . ASP B 1 29 ? -17.719 10.695 -5.695 1 90.88 29 ASP B CA 1
ATOM 1669 C C . ASP B 1 29 ? -17.109 10.062 -4.441 1 90.88 29 ASP B C 1
ATOM 1671 O O . ASP B 1 29 ? -15.898 9.836 -4.379 1 90.88 29 ASP B O 1
ATOM 1675 N N . VAL B 1 30 ? -17.938 9.781 -3.518 1 92.56 30 VAL B N 1
ATOM 1676 C CA . VAL B 1 30 ? -17.516 9.328 -2.193 1 92.56 30 VAL B CA 1
ATOM 1677 C C . VAL B 1 30 ? -16.766 8.008 -2.311 1 92.56 30 VAL B C 1
ATOM 1679 O O . VAL B 1 30 ? -15.727 7.82 -1.667 1 92.56 30 VAL B O 1
ATOM 1682 N N . THR B 1 31 ? -17.266 7.172 -3.082 1 90 31 THR B N 1
ATOM 1683 C CA . THR B 1 31 ? -16.672 5.852 -3.227 1 90 31 THR B CA 1
ATOM 1684 C C . THR B 1 31 ? -15.289 5.957 -3.885 1 90 31 THR B C 1
ATOM 1686 O O . THR B 1 31 ? -14.336 5.316 -3.441 1 90 31 THR B O 1
ATOM 1689 N N . LEU B 1 32 ? -15.164 6.707 -4.887 1 90.81 32 LEU B N 1
ATOM 1690 C CA . LEU B 1 32 ? -13.898 6.906 -5.574 1 90.81 32 LEU B CA 1
ATOM 1691 C C . LEU B 1 32 ? -12.875 7.562 -4.656 1 90.81 32 LEU B C 1
ATOM 1693 O O . LEU B 1 32 ? -11.727 7.121 -4.578 1 90.81 32 LEU B O 1
ATOM 1697 N N . LYS B 1 33 ? -13.305 8.523 -3.945 1 94.19 33 LYS B N 1
ATOM 1698 C CA . LYS B 1 33 ? -12.414 9.211 -3.014 1 94.19 33 LYS B CA 1
ATOM 1699 C C . LYS B 1 33 ? -11.93 8.266 -1.915 1 94.19 33 LYS B C 1
ATOM 1701 O O . LYS B 1 33 ? -10.75 8.25 -1.572 1 94.19 33 LYS B O 1
ATOM 1706 N N . ARG B 1 34 ? -12.883 7.516 -1.429 1 94.75 34 ARG B N 1
ATOM 1707 C CA . ARG B 1 34 ? -12.555 6.559 -0.375 1 94.75 34 ARG B CA 1
ATOM 1708 C C . ARG B 1 34 ? -11.461 5.598 -0.827 1 94.75 34 ARG B C 1
ATOM 1710 O O . ARG B 1 34 ? -10.477 5.387 -0.114 1 94.75 34 ARG B O 1
ATOM 1717 N N . ASN B 1 35 ? -11.633 5.082 -2.006 1 92.31 35 ASN B N 1
ATOM 1718 C CA . ASN B 1 35 ? -10.664 4.133 -2.543 1 92.31 35 ASN B CA 1
ATOM 1719 C C . ASN B 1 35 ? -9.312 4.801 -2.807 1 92.31 35 ASN B C 1
ATOM 1721 O O . ASN B 1 35 ? -8.266 4.215 -2.535 1 92.31 35 ASN B O 1
ATOM 1725 N N . ALA B 1 36 ? -9.289 5.934 -3.305 1 95.31 36 ALA B N 1
ATOM 1726 C CA . ALA B 1 36 ? -8.07 6.676 -3.596 1 95.31 36 ALA B CA 1
ATOM 1727 C C . ALA B 1 36 ? -7.309 7 -2.312 1 95.31 36 ALA B C 1
ATOM 1729 O O . ALA B 1 36 ? -6.082 6.867 -2.26 1 95.31 36 ALA B O 1
ATOM 1730 N N . LEU B 1 37 ? -8.023 7.34 -1.284 1 97.25 37 LEU B N 1
ATOM 1731 C CA . LEU B 1 37 ? -7.406 7.676 -0.005 1 97.25 37 LEU B CA 1
ATOM 1732 C C . LEU B 1 37 ? -6.781 6.445 0.639 1 97.25 37 LEU B C 1
ATOM 1734 O O . LEU B 1 37 ? -5.664 6.508 1.161 1 97.25 37 LEU B O 1
ATOM 1738 N N . LYS B 1 38 ? -7.488 5.387 0.583 1 95.25 38 LYS B N 1
ATOM 1739 C CA . LYS B 1 38 ? -6.941 4.141 1.11 1 95.25 38 LYS B CA 1
ATOM 1740 C C . LYS B 1 38 ? -5.664 3.742 0.371 1 95.25 38 LYS B C 1
ATOM 1742 O O . LYS B 1 38 ? -4.68 3.348 0.994 1 95.25 38 LYS B O 1
ATOM 1747 N N . LEU B 1 39 ? -5.758 3.824 -0.897 1 94.5 39 LEU B N 1
ATOM 1748 C CA . LEU B 1 39 ? -4.602 3.48 -1.721 1 94.5 39 LEU B CA 1
ATOM 1749 C C . LEU B 1 39 ? -3.43 4.41 -1.427 1 94.5 39 LEU B C 1
ATOM 1751 O O . LEU B 1 39 ? -2.291 3.955 -1.286 1 94.5 39 LEU B O 1
ATOM 1755 N N . LEU B 1 40 ? -3.646 5.656 -1.313 1 96.75 40 LEU B N 1
ATOM 1756 C CA . LEU B 1 40 ? -2.613 6.641 -1.023 1 96.75 40 LEU B CA 1
ATOM 1757 C C . LEU B 1 40 ? -1.939 6.348 0.314 1 96.75 40 LEU B C 1
ATOM 1759 O O . LEU B 1 40 ? -0.716 6.438 0.431 1 96.75 40 LEU B O 1
ATOM 1763 N N . THR B 1 41 ? -2.742 5.973 1.287 1 96.88 41 THR B N 1
ATOM 1764 C CA . THR B 1 41 ? -2.227 5.617 2.604 1 96.88 41 THR B CA 1
ATOM 1765 C C . THR B 1 41 ? -1.235 4.461 2.5 1 96.88 41 THR B C 1
ATOM 1767 O O . THR B 1 41 ? -0.127 4.535 3.035 1 96.88 41 THR B O 1
ATOM 1770 N N . LYS B 1 42 ? -1.604 3.512 1.769 1 93.31 42 LYS B N 1
ATOM 1771 C CA . LYS B 1 42 ? -0.758 2.33 1.629 1 93.31 42 LYS B CA 1
ATOM 1772 C C . LYS B 1 42 ? 0.515 2.654 0.852 1 93.31 42 LYS B C 1
ATOM 1774 O O . LYS B 1 42 ? 1.591 2.143 1.171 1 93.31 42 LYS B O 1
ATOM 1779 N N . ILE B 1 43 ? 0.346 3.434 -0.148 1 94.44 43 ILE B N 1
ATOM 1780 C CA . ILE B 1 43 ? 1.507 3.828 -0.938 1 94.44 43 ILE B CA 1
ATOM 1781 C C . ILE B 1 43 ? 2.484 4.609 -0.064 1 94.44 43 ILE B C 1
ATOM 1783 O O . ILE B 1 43 ? 3.699 4.418 -0.152 1 94.44 43 ILE B O 1
ATOM 1787 N N . CYS B 1 44 ? 1.972 5.441 0.729 1 95.75 44 CYS B N 1
ATOM 1788 C CA . CYS B 1 44 ? 2.816 6.254 1.601 1 95.75 44 CYS B CA 1
ATOM 1789 C C . CYS B 1 44 ? 3.6 5.375 2.57 1 95.75 44 CYS B C 1
ATOM 1791 O O . CYS B 1 44 ? 4.805 5.562 2.748 1 95.75 44 CYS B O 1
ATOM 1793 N N . VAL B 1 45 ? 2.963 4.418 3.127 1 92.69 45 VAL B N 1
ATOM 1794 C CA . VAL B 1 45 ? 3.621 3.523 4.074 1 92.69 45 VAL B CA 1
ATOM 1795 C C . VAL B 1 45 ? 4.73 2.75 3.367 1 92.69 45 VAL B C 1
ATOM 1797 O O . VAL B 1 45 ? 5.805 2.533 3.936 1 92.69 45 VAL B O 1
ATOM 1800 N N . ALA B 1 46 ? 4.488 2.49 2.143 1 87.38 46 ALA B N 1
ATOM 1801 C CA . ALA B 1 46 ? 5.426 1.653 1.399 1 87.38 46 ALA B CA 1
ATOM 1802 C C . ALA B 1 46 ? 6.562 2.488 0.819 1 87.38 46 ALA B C 1
ATOM 1804 O O . ALA B 1 46 ? 7.695 2.012 0.699 1 87.38 46 ALA B O 1
ATOM 1805 N N . GLN B 1 47 ? 6.207 3.648 0.408 1 89.12 47 GLN B N 1
ATOM 1806 C CA . GLN B 1 47 ? 7.148 4.441 -0.375 1 89.12 47 GLN B CA 1
ATOM 1807 C C . GLN B 1 47 ? 7.164 5.895 0.091 1 89.12 47 GLN B C 1
ATOM 1809 O O . GLN B 1 47 ? 7.051 6.816 -0.723 1 89.12 47 GLN B O 1
ATOM 1814 N N . ALA B 1 48 ? 7.461 6.066 1.33 1 89.5 48 ALA B N 1
ATOM 1815 C CA . ALA B 1 48 ? 7.41 7.41 1.898 1 89.5 48 ALA B CA 1
ATOM 1816 C C . ALA B 1 48 ? 8.453 8.32 1.255 1 89.5 48 ALA B C 1
ATOM 1818 O O . ALA B 1 48 ? 8.172 9.469 0.93 1 89.5 48 ALA B O 1
ATOM 1819 N N . VAL B 1 49 ? 9.609 7.789 0.982 1 90.12 49 VAL B N 1
ATOM 1820 C CA . VAL B 1 49 ? 10.742 8.562 0.491 1 90.12 49 VAL B CA 1
ATOM 1821 C C . VAL B 1 49 ? 10.461 9.055 -0.927 1 90.12 49 VAL B C 1
ATOM 1823 O O . VAL B 1 49 ? 10.914 10.133 -1.32 1 90.12 49 VAL B O 1
ATOM 1826 N N . SER B 1 50 ? 9.672 8.32 -1.649 1 91 50 SER B N 1
ATOM 1827 C CA . SER B 1 50 ? 9.375 8.672 -3.033 1 91 50 SER B CA 1
ATOM 1828 C C . SER B 1 50 ? 8.492 9.914 -3.109 1 91 50 SER B C 1
ATOM 1830 O O . SER B 1 50 ? 8.375 10.539 -4.164 1 91 50 SER B O 1
ATOM 1832 N N . PHE B 1 51 ? 7.879 10.32 -1.979 1 94.31 51 PHE B N 1
ATOM 1833 C CA . PHE B 1 51 ? 6.977 11.469 -1.946 1 94.31 51 PHE B CA 1
ATOM 1834 C C . PHE B 1 51 ? 7.75 12.766 -1.748 1 94.31 51 PHE B C 1
ATOM 1836 O O . PHE B 1 51 ? 7.156 13.836 -1.646 1 94.31 51 PHE B O 1
ATOM 1843 N N . TYR B 1 52 ? 8.961 12.742 -1.665 1 90.12 52 TYR B N 1
ATOM 1844 C CA . TYR B 1 52 ? 9.773 13.883 -1.255 1 90.12 52 TYR B CA 1
ATOM 1845 C C . TYR B 1 52 ? 9.359 15.141 -1.998 1 90.12 52 TYR B C 1
ATOM 1847 O O . TYR B 1 52 ? 9.07 16.172 -1.378 1 90.12 52 TYR B O 1
ATOM 1855 N N . ASP B 1 53 ? 9.258 15.109 -3.297 1 92.75 53 ASP B N 1
ATOM 1856 C CA . ASP B 1 53 ? 8.945 16.297 -4.09 1 92.75 53 ASP B CA 1
ATOM 1857 C C . ASP B 1 53 ? 7.441 16.484 -4.23 1 92.75 53 ASP B C 1
ATOM 1859 O O . ASP B 1 53 ? 6.98 17.484 -4.793 1 92.75 53 ASP B O 1
ATOM 1863 N N . LEU B 1 54 ? 6.672 15.539 -3.703 1 96.44 54 LEU B N 1
ATOM 1864 C CA . LEU B 1 54 ? 5.227 15.57 -3.893 1 96.44 54 LEU B CA 1
ATOM 1865 C C . LEU B 1 54 ? 4.508 15.734 -2.557 1 96.44 54 LEU B C 1
ATOM 1867 O O . LEU B 1 54 ? 3.279 15.859 -2.52 1 96.44 54 LEU B O 1
ATOM 1871 N N . ALA B 1 55 ? 5.27 15.82 -1.453 1 97.31 55 ALA B N 1
ATOM 1872 C CA . ALA B 1 55 ? 4.68 15.727 -0.12 1 97.31 55 ALA B CA 1
ATOM 1873 C C . ALA B 1 55 ? 3.689 16.859 0.125 1 97.31 55 ALA B C 1
ATOM 1875 O O . ALA B 1 55 ? 2.545 16.609 0.511 1 97.31 55 ALA B O 1
ATOM 1876 N N . GLU B 1 56 ? 4.168 18.047 -0.107 1 97.31 56 GLU B N 1
ATOM 1877 C CA . GLU B 1 56 ? 3.314 19.203 0.155 1 97.31 56 GLU B CA 1
ATOM 1878 C C . GLU B 1 56 ? 2.068 19.172 -0.725 1 97.31 56 GLU B C 1
ATOM 1880 O O . GLU B 1 56 ? 0.952 19.359 -0.235 1 97.31 56 GLU B O 1
ATOM 1885 N N . MET B 1 57 ? 2.25 18.938 -1.972 1 97.38 57 MET B N 1
ATOM 1886 C CA . MET B 1 57 ? 1.137 18.844 -2.912 1 97.38 57 MET B CA 1
ATOM 1887 C C . MET B 1 57 ? 0.158 17.75 -2.488 1 97.38 57 MET B C 1
ATOM 1889 O O . MET B 1 57 ? -1.058 17.938 -2.57 1 97.38 57 MET B O 1
ATOM 1893 N N . THR B 1 58 ? 0.678 16.625 -2.07 1 98.31 58 THR B N 1
ATOM 1894 C CA . THR B 1 58 ? -0.147 15.508 -1.632 1 98.31 58 THR B CA 1
ATOM 1895 C C . THR B 1 58 ? -1.035 15.922 -0.46 1 98.31 58 THR B C 1
ATOM 1897 O O . THR B 1 58 ? -2.238 15.648 -0.463 1 98.31 58 THR B O 1
ATOM 1900 N N . LEU B 1 59 ? -0.468 16.641 0.498 1 98.31 59 LEU B N 1
ATOM 1901 C CA . LEU B 1 59 ? -1.233 17.109 1.648 1 98.31 59 LEU B CA 1
ATOM 1902 C C . LEU B 1 59 ? -2.373 18.016 1.208 1 98.31 59 LEU B C 1
ATOM 1904 O O . LEU B 1 59 ? -3.516 17.844 1.634 1 98.31 59 LEU B O 1
ATOM 1908 N N . PHE B 1 60 ? -2.09 18.859 0.318 1 97.44 60 PHE B N 1
ATOM 1909 C CA . PHE B 1 60 ? -3.09 19.812 -0.151 1 97.44 60 PHE B CA 1
ATOM 1910 C C . PHE B 1 60 ? -4.195 19.094 -0.923 1 97.44 60 PHE B C 1
ATOM 1912 O O . PHE B 1 60 ? -5.375 19.406 -0.753 1 97.44 60 PHE B O 1
ATOM 1919 N N . LYS B 1 61 ? -3.795 18.172 -1.779 1 97.69 61 LYS B N 1
ATOM 1920 C CA . LYS B 1 61 ? -4.801 17.469 -2.568 1 97.69 61 LYS B CA 1
ATOM 1921 C C . LYS B 1 61 ? -5.746 16.672 -1.671 1 97.69 61 LYS B C 1
ATOM 1923 O O . LYS B 1 61 ? -6.957 16.641 -1.911 1 97.69 61 LYS B O 1
ATOM 1928 N N . VAL B 1 62 ? -5.215 16.078 -0.609 1 98.44 62 VAL B N 1
ATOM 1929 C CA . VAL B 1 62 ? -6.047 15.312 0.312 1 98.44 62 VAL B CA 1
ATOM 1930 C C . VAL B 1 62 ? -6.961 16.25 1.089 1 98.44 62 VAL B C 1
ATOM 1932 O O . VAL B 1 62 ? -8.172 16.047 1.149 1 98.44 62 VAL B O 1
ATOM 1935 N N . LEU B 1 63 ? -6.398 17.312 1.613 1 98.25 63 LEU B N 1
ATOM 1936 C CA . LEU B 1 63 ? -7.188 18.266 2.389 1 98.25 63 LEU B CA 1
ATOM 1937 C C . LEU B 1 63 ? -8.266 18.906 1.524 1 98.25 63 LEU B C 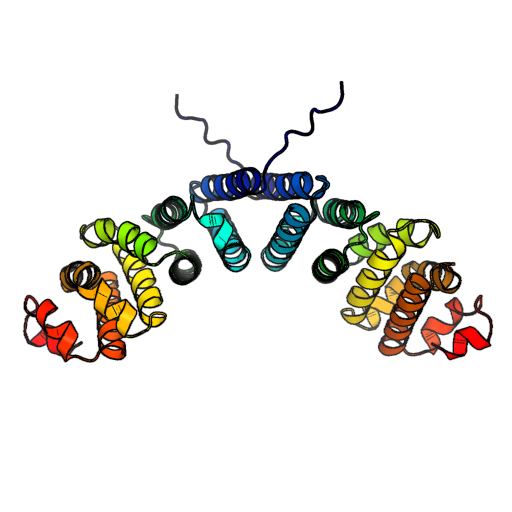1
ATOM 1939 O O . LEU B 1 63 ? -9.406 19.062 1.963 1 98.25 63 LEU B O 1
ATOM 1943 N N . ASP B 1 64 ? -7.926 19.219 0.291 1 97.12 64 ASP B N 1
ATOM 1944 C CA . ASP B 1 64 ? -8.883 19.828 -0.631 1 97.12 64 ASP B CA 1
ATOM 1945 C C . ASP B 1 64 ? -10.016 18.859 -0.963 1 97.12 64 ASP B C 1
ATOM 1947 O O . ASP B 1 64 ? -11.172 19.281 -1.113 1 97.12 64 ASP B O 1
ATOM 1951 N N . SER B 1 65 ? -9.719 17.656 -1.062 1 96.88 65 SER B N 1
ATOM 1952 C CA . SER B 1 65 ? -10.695 16.672 -1.48 1 96.88 65 SER B CA 1
ATOM 1953 C C . SER B 1 65 ? -11.797 16.5 -0.437 1 96.88 65 SER B C 1
ATOM 1955 O O . SER B 1 65 ? -12.898 16.047 -0.751 1 96.88 65 SER B O 1
ATOM 1957 N N . ILE B 1 66 ? -11.516 16.953 0.818 1 96.5 66 ILE B N 1
ATOM 1958 C CA . ILE B 1 66 ? -12.5 16.719 1.869 1 96.5 66 ILE B CA 1
ATOM 1959 C C . ILE B 1 66 ? -13.016 18.062 2.408 1 96.5 66 ILE B C 1
ATOM 1961 O O . ILE B 1 66 ? -13.703 18.094 3.428 1 96.5 66 ILE B O 1
ATOM 1965 N N . SER B 1 67 ? -12.648 19.141 1.817 1 95.25 67 SER B N 1
ATOM 1966 C CA . SER B 1 67 ? -12.977 20.469 2.309 1 95.25 67 SER B CA 1
ATOM 1967 C C . SER B 1 67 ? -14.484 20.672 2.416 1 95.25 67 SER B C 1
ATOM 1969 O O . SER B 1 67 ? -14.961 21.375 3.299 1 95.25 67 SER B O 1
ATOM 1971 N N . GLU B 1 68 ? -15.227 20 1.624 1 93.88 68 GLU B N 1
ATOM 1972 C CA . GLU B 1 68 ? -16.672 20.156 1.645 1 93.88 68 GLU B CA 1
ATOM 1973 C C . GLU B 1 68 ? -17.375 18.828 1.876 1 93.88 68 GLU B C 1
ATOM 1975 O O . GLU B 1 68 ? -18.562 18.672 1.555 1 93.88 68 GLU B O 1
ATOM 1980 N N . GLU B 1 69 ? -16.656 17.922 2.396 1 93.06 69 GLU B N 1
ATOM 1981 C CA . GLU B 1 69 ? -17.203 16.578 2.576 1 93.06 69 GLU B CA 1
ATOM 1982 C C . GLU B 1 69 ? -17.891 16.438 3.928 1 93.06 69 GLU B C 1
ATOM 1984 O O . GLU B 1 69 ? -17.375 16.891 4.949 1 93.06 69 GLU B O 1
ATOM 1989 N N . GLU B 1 70 ? -19.016 15.789 3.902 1 91.38 70 GLU B N 1
ATOM 1990 C CA . GLU B 1 70 ? -19.797 15.633 5.133 1 91.38 70 GLU B CA 1
ATOM 1991 C C . GLU B 1 70 ? -19.984 14.156 5.48 1 91.38 70 GLU B C 1
ATOM 1993 O O . GLU B 1 70 ? -20.422 13.828 6.586 1 91.38 70 GLU B O 1
ATOM 1998 N N . ASN B 1 71 ? -19.688 13.281 4.605 1 95.44 71 ASN B N 1
ATOM 1999 C CA . ASN B 1 71 ? -19.828 11.852 4.871 1 95.44 71 ASN B CA 1
ATOM 2000 C C . ASN B 1 71 ? -18.875 11.391 5.969 1 95.44 71 ASN B C 1
ATOM 2002 O O . ASN B 1 71 ? -17.656 11.43 5.797 1 95.44 71 ASN B O 1
ATOM 2006 N N . PRO B 1 72 ? -19.406 10.938 7.102 1 95.38 72 PRO B N 1
ATOM 2007 C CA . PRO B 1 72 ? -18.547 10.602 8.242 1 95.38 72 PRO B CA 1
ATOM 2008 C C . PRO B 1 72 ? -17.594 9.445 7.949 1 95.38 72 PRO B C 1
ATOM 2010 O O . PRO B 1 72 ? -16.453 9.438 8.438 1 95.38 72 PRO B O 1
ATOM 2013 N N . GLN B 1 73 ? -18.078 8.539 7.191 1 96.12 73 GLN B N 1
ATOM 2014 C CA . GLN B 1 73 ? -17.234 7.402 6.863 1 96.12 73 GLN B CA 1
ATOM 2015 C C . GLN B 1 73 ? -16.031 7.836 6.023 1 96.12 73 GLN B C 1
ATOM 2017 O O . GLN B 1 73 ? -14.906 7.391 6.258 1 96.12 73 GLN B O 1
ATOM 2022 N N . LEU B 1 74 ? -16.344 8.664 5.078 1 97 74 LEU B N 1
ATOM 2023 C CA . LEU B 1 74 ? -15.258 9.188 4.254 1 97 74 LEU B CA 1
ATOM 2024 C C . LEU B 1 74 ? -14.297 10.039 5.086 1 97 74 LEU B C 1
ATOM 2026 O O . LEU B 1 74 ? -13.078 9.961 4.914 1 97 74 LEU B O 1
ATOM 2030 N N . MET B 1 75 ? -14.805 10.805 5.996 1 96.88 75 MET B N 1
ATOM 2031 C CA . MET B 1 75 ? -13.977 11.641 6.855 1 96.88 75 MET B CA 1
ATOM 2032 C C . MET B 1 75 ? -13.055 10.797 7.719 1 96.88 75 MET B C 1
ATOM 2034 O O . MET B 1 75 ? -11.898 11.164 7.953 1 96.88 75 MET B O 1
ATOM 2038 N N . ASN B 1 76 ? -13.547 9.688 8.125 1 97.44 76 ASN B N 1
ATOM 2039 C CA . ASN B 1 76 ? -12.711 8.781 8.906 1 97.44 76 ASN B CA 1
ATOM 2040 C C . ASN B 1 76 ? -11.539 8.242 8.086 1 97.44 76 ASN B C 1
ATOM 2042 O O . ASN B 1 76 ? -10.414 8.156 8.578 1 97.44 76 ASN B O 1
ATOM 2046 N N . VAL B 1 77 ? -11.859 7.883 6.867 1 97.5 77 VAL B N 1
ATOM 2047 C CA . VAL B 1 77 ? -10.828 7.379 5.977 1 97.5 77 VAL B CA 1
ATOM 2048 C C . VAL B 1 77 ? -9.805 8.477 5.688 1 97.5 77 VAL B C 1
ATOM 2050 O O . VAL B 1 77 ? -8.602 8.227 5.68 1 97.5 77 VAL B O 1
ATOM 2053 N N . ALA B 1 78 ? -10.25 9.641 5.496 1 98.12 78 ALA B N 1
ATOM 2054 C CA . ALA B 1 78 ? -9.383 10.789 5.254 1 98.12 78 ALA B CA 1
ATOM 2055 C C . ALA B 1 78 ? -8.508 11.078 6.473 1 98.12 78 ALA B C 1
ATOM 2057 O O . ALA B 1 78 ? -7.324 11.383 6.336 1 98.12 78 ALA B O 1
ATOM 2058 N N . ASP B 1 79 ? -9.102 10.953 7.602 1 97.62 79 ASP B N 1
ATOM 2059 C CA . ASP B 1 79 ? -8.359 11.156 8.844 1 97.62 79 ASP B CA 1
ATOM 2060 C C . ASP B 1 79 ? -7.188 10.18 8.953 1 97.62 79 ASP B C 1
ATOM 2062 O O . ASP B 1 79 ? -6.074 10.578 9.297 1 97.62 79 ASP B O 1
ATOM 2066 N N . GLU B 1 80 ? -7.477 9.016 8.648 1 97.88 80 GLU B N 1
ATOM 2067 C CA . GLU B 1 80 ? -6.434 7.996 8.703 1 97.88 80 GLU B CA 1
ATOM 2068 C C . GLU B 1 80 ? -5.332 8.281 7.684 1 97.88 80 GLU B C 1
ATOM 2070 O O . GLU B 1 80 ? -4.148 8.109 7.98 1 97.88 80 GLU B O 1
ATOM 2075 N N . CYS B 1 81 ? -5.727 8.648 6.57 1 98.5 81 CYS B N 1
ATOM 2076 C CA . CYS B 1 81 ? -4.766 8.984 5.527 1 98.5 81 CYS B CA 1
ATOM 2077 C C . CYS B 1 81 ? -3.883 10.156 5.957 1 98.5 81 CYS B C 1
ATOM 2079 O O . CYS B 1 81 ? -2.654 10.062 5.91 1 98.5 81 CYS B O 1
ATOM 2081 N N . LEU B 1 82 ? -4.473 11.172 6.441 1 98.62 82 LEU B N 1
ATOM 2082 C CA . LEU B 1 82 ? -3.752 12.375 6.848 1 98.62 82 LEU B CA 1
ATOM 2083 C C . LEU B 1 82 ? -2.816 12.078 8.016 1 98.62 82 LEU B C 1
ATOM 2085 O O . LEU B 1 82 ? -1.691 12.586 8.055 1 98.62 82 LEU B O 1
ATOM 2089 N N . LYS B 1 83 ? -3.254 11.258 8.883 1 98.31 83 LYS B N 1
ATOM 2090 C CA . LYS B 1 83 ? -2.408 10.867 10.008 1 98.31 83 LYS B CA 1
ATOM 2091 C C . LYS B 1 83 ? -1.177 10.102 9.523 1 98.31 83 LYS B C 1
ATOM 2093 O O . LYS B 1 83 ? -0.069 10.328 10.016 1 98.31 83 LYS B O 1
ATOM 2098 N N . THR B 1 84 ? -1.453 9.266 8.617 1 98.06 84 THR B N 1
ATOM 2099 C CA . THR B 1 84 ? -0.348 8.5 8.062 1 98.06 84 THR B CA 1
ATOM 2100 C C . THR B 1 84 ? 0.643 9.414 7.348 1 98.06 84 THR B C 1
ATOM 2102 O O . THR B 1 84 ? 1.854 9.305 7.555 1 98.06 84 THR B O 1
ATOM 2105 N N . LEU B 1 85 ? 0.181 10.32 6.547 1 98.31 85 LEU B N 1
ATOM 2106 C CA . LEU B 1 85 ? 1.049 11.258 5.84 1 98.31 85 LEU B CA 1
ATOM 2107 C C . LEU B 1 85 ? 1.842 12.109 6.828 1 98.31 85 LEU B C 1
ATOM 2109 O O . LEU B 1 85 ? 3.043 12.32 6.648 1 98.31 85 LEU B O 1
ATOM 2113 N N . ALA B 1 86 ? 1.226 12.523 7.879 1 97.75 86 ALA B N 1
ATOM 2114 C CA . ALA B 1 86 ? 1.823 13.414 8.867 1 97.75 86 ALA B CA 1
ATOM 2115 C C . ALA B 1 86 ? 3.025 12.758 9.539 1 97.75 86 ALA B C 1
ATOM 2117 O O . ALA B 1 86 ? 3.992 13.438 9.898 1 97.75 86 ALA B O 1
ATOM 2118 N N . THR B 1 87 ? 2.951 11.477 9.703 1 97.12 87 THR B N 1
ATOM 2119 C CA . THR B 1 87 ? 4.004 10.805 10.453 1 97.12 87 THR B CA 1
ATOM 2120 C C . THR B 1 87 ? 5.082 10.266 9.516 1 97.12 87 THR B C 1
ATOM 2122 O O . THR B 1 87 ? 6.133 9.812 9.969 1 97.12 87 THR B O 1
ATOM 2125 N N . HIS B 1 88 ? 4.844 10.328 8.25 1 96.81 88 HIS B N 1
ATOM 2126 C CA . HIS B 1 88 ? 5.824 9.789 7.309 1 96.81 88 HIS B CA 1
ATOM 2127 C C . HIS B 1 88 ? 6.469 10.906 6.492 1 96.81 88 HIS B C 1
ATOM 2129 O O . HIS B 1 88 ? 7.535 10.711 5.902 1 96.81 88 HIS B O 1
ATOM 2135 N N . PHE B 1 89 ? 5.883 12.086 6.43 1 97.06 89 PHE B N 1
ATOM 2136 C CA . PHE B 1 89 ? 6.426 13.219 5.691 1 97.06 89 PHE B CA 1
ATOM 2137 C C . PHE B 1 89 ? 7.344 14.047 6.578 1 97.06 89 PHE B C 1
ATOM 2139 O O . PHE B 1 89 ? 7.262 13.977 7.805 1 97.06 89 PHE B O 1
ATOM 2146 N N . PRO B 1 90 ? 8.234 14.82 5.926 1 96.12 90 PRO B N 1
ATOM 2147 C CA . PRO B 1 90 ? 9.078 15.703 6.734 1 96.12 90 PRO B CA 1
ATOM 2148 C C . PRO B 1 90 ? 8.266 16.688 7.578 1 96.12 90 PRO B C 1
ATOM 2150 O O . PRO B 1 90 ? 7.309 17.281 7.082 1 96.12 90 PRO B O 1
ATOM 2153 N N . LEU B 1 91 ? 8.75 16.844 8.773 1 95.81 91 LEU B N 1
ATOM 2154 C CA . LEU B 1 91 ? 8.07 17.641 9.781 1 95.81 91 LEU B CA 1
ATOM 2155 C C . LEU B 1 91 ? 7.809 19.062 9.258 1 95.81 91 LEU B C 1
ATOM 2157 O O . LEU B 1 91 ? 6.695 19.578 9.383 1 95.81 91 LEU B O 1
ATOM 2161 N N . HIS B 1 92 ? 8.766 19.672 8.664 1 95.94 92 HIS B N 1
ATOM 2162 C CA . HIS B 1 92 ? 8.656 21.062 8.219 1 95.94 92 HIS B CA 1
ATOM 2163 C C . HIS B 1 92 ? 7.625 21.203 7.109 1 95.94 92 HIS B C 1
ATOM 2165 O O . HIS B 1 92 ? 6.969 22.234 6.996 1 95.94 92 HIS B O 1
ATOM 2171 N N . VAL B 1 93 ? 7.473 20.156 6.305 1 97.38 93 VAL B N 1
ATOM 2172 C CA . VAL B 1 93 ? 6.512 20.203 5.211 1 97.38 93 VAL B CA 1
ATOM 2173 C C . VAL B 1 93 ? 5.09 20.172 5.766 1 97.38 93 VAL B C 1
ATOM 2175 O O . VAL B 1 93 ? 4.219 20.906 5.312 1 97.38 93 VAL B O 1
ATOM 2178 N N . VAL B 1 94 ? 4.852 19.328 6.754 1 98 94 VAL B N 1
ATOM 2179 C CA . VAL B 1 94 ? 3.535 19.203 7.367 1 98 94 VAL B CA 1
ATOM 2180 C C . VAL B 1 94 ? 3.148 20.516 8.047 1 98 94 VAL B C 1
ATOM 2182 O O . VAL B 1 94 ? 2.035 21.016 7.863 1 98 94 VAL B O 1
ATOM 2185 N N . ILE B 1 95 ? 4.074 21.094 8.75 1 97.44 95 ILE B N 1
ATOM 2186 C CA . ILE B 1 95 ? 3.826 22.344 9.453 1 97.44 95 ILE B CA 1
ATOM 2187 C C . ILE B 1 95 ? 3.537 23.453 8.445 1 97.44 95 ILE B C 1
ATOM 2189 O O . ILE B 1 95 ? 2.568 24.203 8.602 1 97.44 95 ILE B O 1
ATOM 2193 N N . ARG B 1 96 ? 4.316 23.5 7.434 1 95.88 96 ARG B N 1
ATOM 2194 C CA . ARG B 1 96 ? 4.168 24.531 6.418 1 95.88 96 ARG B CA 1
ATOM 2195 C C . ARG B 1 96 ? 2.828 24.406 5.699 1 95.88 96 ARG B C 1
ATOM 2197 O O . ARG B 1 96 ? 2.205 25.406 5.355 1 95.88 96 ARG B O 1
ATOM 2204 N N . ALA B 1 97 ? 2.381 23.234 5.465 1 96.56 97 ALA B N 1
ATOM 2205 C CA . ALA B 1 97 ? 1.131 22.984 4.75 1 96.56 97 ALA B CA 1
ATOM 2206 C C . ALA B 1 97 ? -0.076 23.328 5.617 1 96.56 97 ALA B C 1
ATOM 2208 O O . ALA B 1 97 ? -1.101 23.797 5.113 1 96.56 97 ALA B O 1
ATOM 2209 N N . THR B 1 98 ? 0.004 23.156 6.914 1 97.25 98 THR B N 1
ATOM 2210 C CA . THR B 1 98 ? -1.151 23.297 7.793 1 97.25 98 THR B CA 1
ATOM 2211 C C . THR B 1 98 ? -1.254 24.734 8.312 1 97.25 98 THR B C 1
ATOM 2213 O O . THR B 1 98 ? -2.352 25.219 8.602 1 97.25 98 THR B O 1
ATOM 2216 N N . LYS B 1 99 ? -0.194 25.422 8.406 1 96.25 99 LYS B N 1
ATOM 2217 C CA . LYS B 1 99 ? -0.127 26.734 9.031 1 96.25 99 LYS B CA 1
ATOM 2218 C C . LYS B 1 99 ? -1.116 27.703 8.375 1 96.25 99 LYS B C 1
ATOM 2220 O O . LYS B 1 99 ? -1.949 28.297 9.062 1 96.25 99 LYS B O 1
ATOM 2225 N N . PRO B 1 100 ? -1.041 27.812 7.102 1 96 100 PRO B N 1
ATOM 2226 C CA . PRO B 1 100 ? -1.973 28.766 6.48 1 96 100 PRO B CA 1
ATOM 2227 C C . PRO B 1 100 ? -3.432 28.344 6.637 1 96 100 PRO B C 1
ATOM 2229 O O . PRO B 1 100 ? -4.324 29.188 6.652 1 96 100 PRO B O 1
ATOM 2232 N N . ILE B 1 101 ? -3.717 27.125 6.73 1 97.25 101 ILE B N 1
ATOM 2233 C CA . ILE B 1 101 ? -5.074 26.609 6.848 1 97.25 101 ILE B CA 1
ATOM 2234 C C . ILE B 1 101 ? -5.637 26.938 8.227 1 97.25 101 ILE B C 1
ATOM 2236 O O . ILE B 1 101 ? -6.746 27.469 8.344 1 97.25 101 ILE B O 1
ATOM 2240 N N . ILE B 1 102 ? -4.887 26.688 9.289 1 96.19 102 ILE B N 1
ATOM 2241 C CA . ILE B 1 102 ? -5.383 26.859 10.648 1 96.19 102 ILE B CA 1
ATOM 2242 C C . ILE B 1 102 ? -5.469 28.344 10.992 1 96.19 102 ILE B C 1
ATOM 2244 O O . ILE B 1 102 ? -6.137 28.734 11.953 1 96.19 102 ILE B O 1
ATOM 2248 N N . ALA B 1 103 ? -4.801 29.141 10.211 1 93.19 103 ALA B N 1
ATOM 2249 C CA . ALA B 1 103 ? -4.844 30.578 10.414 1 93.19 103 ALA B CA 1
ATOM 2250 C C . ALA B 1 103 ? -6.156 31.172 9.898 1 93.19 103 ALA B C 1
ATOM 2252 O O . ALA B 1 103 ? -6.504 32.312 10.227 1 93.19 103 ALA B O 1
ATOM 2253 N N . GLN B 1 104 ? -6.789 30.391 9.07 1 92.38 104 GLN B N 1
ATOM 2254 C CA . GLN B 1 104 ? -8.055 30.844 8.508 1 92.38 104 GLN B CA 1
ATOM 2255 C C . GLN B 1 104 ? -9.242 30.156 9.188 1 92.38 104 GLN B C 1
ATOM 2257 O O . GLN B 1 104 ? -9.648 29.078 8.773 1 92.38 104 GLN B O 1
ATOM 2262 N N . GLU B 1 105 ? -9.922 30.906 9.992 1 86.75 105 GLU B N 1
ATOM 2263 C CA . GLU B 1 105 ? -10.953 30.359 10.867 1 86.75 105 GLU B CA 1
ATOM 2264 C C . GLU B 1 105 ? -12.102 29.766 10.062 1 86.75 105 GLU B C 1
ATOM 2266 O O . GLU B 1 105 ? -12.695 28.766 10.461 1 86.75 105 GLU B O 1
ATOM 2271 N N . SER B 1 106 ? -12.445 30.312 8.953 1 92.38 106 SER B N 1
ATOM 2272 C CA . SER B 1 106 ? -13.609 29.906 8.18 1 92.38 106 SER B CA 1
ATOM 2273 C C . SER B 1 106 ? -1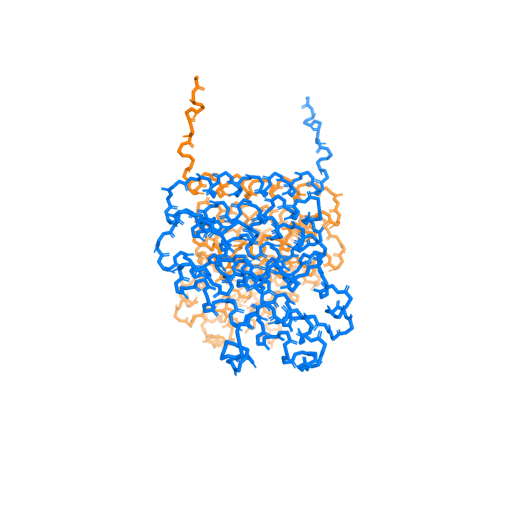3.258 28.781 7.203 1 92.38 106 SER B C 1
ATOM 2275 O O . SER B 1 106 ? -14.125 28.297 6.477 1 92.38 106 SER B O 1
ATOM 2277 N N . ASP B 1 107 ? -12.062 28.375 7.227 1 95.25 107 ASP B N 1
ATOM 2278 C CA . ASP B 1 107 ? -11.617 27.297 6.348 1 95.25 107 ASP B CA 1
ATOM 2279 C C . ASP B 1 107 ? -12.102 25.938 6.852 1 95.25 107 ASP B C 1
ATOM 2281 O O . ASP B 1 107 ? -11.812 25.562 7.988 1 95.25 107 ASP B O 1
ATOM 2285 N N . ASN B 1 108 ? -12.82 25.188 6.035 1 95.19 108 ASN B N 1
ATOM 2286 C CA . ASN B 1 108 ? -13.391 23.906 6.41 1 95.19 108 ASN B CA 1
ATOM 2287 C C . ASN B 1 108 ? -12.297 22.859 6.652 1 95.19 108 ASN B C 1
ATOM 2289 O O . ASN B 1 108 ? -12.562 21.812 7.238 1 95.19 108 ASN B O 1
ATOM 2293 N N . ARG B 1 109 ? -11.109 23.141 6.262 1 97.06 109 ARG B N 1
ATOM 2294 C CA . ARG B 1 109 ? -10 22.203 6.391 1 97.06 109 ARG B CA 1
ATOM 2295 C C . ARG B 1 109 ? -9.312 22.344 7.742 1 97.06 109 ARG B C 1
ATOM 2297 O O . ARG B 1 109 ? -8.422 21.562 8.086 1 97.06 109 ARG B O 1
ATOM 2304 N N . VAL B 1 110 ? -9.688 23.266 8.547 1 97.75 110 VAL B N 1
ATOM 2305 C CA . VAL B 1 110 ? -9.039 23.531 9.828 1 97.75 110 VAL B CA 1
ATOM 2306 C C . VAL B 1 110 ? -9.117 22.297 10.719 1 97.75 110 VAL B C 1
ATOM 2308 O O . VAL B 1 110 ? -8.109 21.859 11.289 1 97.75 110 VAL B O 1
ATOM 2311 N N . GLY B 1 111 ? -10.297 21.719 10.828 1 96.88 111 GLY B N 1
ATOM 2312 C CA . GLY B 1 111 ? -10.477 20.547 11.656 1 96.88 111 GLY B CA 1
ATOM 2313 C C . GLY B 1 111 ? -9.539 19.406 11.289 1 96.88 111 GLY B C 1
ATOM 2314 O O . GLY B 1 111 ? -8.727 18.984 12.109 1 96.88 111 GLY B O 1
ATOM 2315 N N . PRO B 1 112 ? -9.617 18.969 10.055 1 97.75 112 PRO B N 1
ATOM 2316 C CA . PRO B 1 112 ? -8.719 17.906 9.594 1 97.75 112 PRO B CA 1
ATOM 2317 C C . PRO B 1 112 ? -7.246 18.266 9.758 1 97.75 112 PRO B C 1
ATOM 2319 O O . PRO B 1 112 ? -6.438 17.406 10.125 1 97.75 112 PRO B O 1
ATOM 2322 N N . ALA B 1 113 ? -6.867 19.453 9.5 1 98.06 113 ALA B N 1
ATOM 2323 C CA . ALA B 1 113 ? -5.48 19.891 9.648 1 98.06 113 ALA B CA 1
ATOM 2324 C C . ALA B 1 113 ? -5.027 19.797 11.109 1 98.06 113 ALA B C 1
ATOM 2326 O O . ALA B 1 113 ? -3.906 19.359 11.383 1 98.06 113 ALA B O 1
ATOM 2327 N N . LEU B 1 114 ? -5.91 20.141 12.031 1 98.06 114 LEU B N 1
ATOM 2328 C CA . LEU B 1 114 ? -5.598 20.062 13.453 1 98.06 114 LEU B CA 1
ATOM 2329 C C . LEU B 1 114 ? -5.418 18.609 13.891 1 98.06 114 LEU B C 1
ATOM 2331 O O . LEU B 1 114 ? -4.516 18.312 14.664 1 98.06 114 LEU B O 1
ATOM 2335 N N . LYS B 1 115 ? -6.293 17.812 13.406 1 97.88 115 LYS B N 1
ATOM 2336 C CA . LYS B 1 115 ? -6.184 16.406 13.742 1 97.88 115 LYS B CA 1
ATOM 2337 C C . LYS B 1 115 ? -4.863 15.812 13.242 1 97.88 115 LYS B C 1
ATOM 2339 O O . LYS B 1 115 ? -4.215 15.039 13.945 1 97.88 115 LYS B O 1
ATOM 2344 N N . MET B 1 116 ? -4.516 16.172 12.039 1 97.81 116 MET B N 1
ATOM 2345 C CA . MET B 1 116 ? -3.252 15.719 11.461 1 97.81 116 MET B CA 1
ATOM 2346 C C . MET B 1 116 ? -2.068 16.203 12.289 1 97.81 116 MET B C 1
ATOM 2348 O O . MET B 1 116 ? -1.14 15.445 12.562 1 97.81 116 MET B O 1
ATOM 2352 N N . LEU B 1 117 ? -2.08 17.406 12.727 1 97.94 117 LEU B N 1
ATOM 2353 C CA . LEU B 1 117 ? -1.025 18 13.547 1 97.94 117 LEU B CA 1
ATOM 2354 C C . LEU B 1 117 ? -0.933 17.281 14.898 1 97.94 117 LEU B C 1
ATOM 2356 O O . LEU B 1 117 ? 0.165 17.062 15.414 1 97.94 117 LEU B O 1
ATOM 2360 N N . THR B 1 118 ? -2.078 17 15.43 1 98.06 118 THR B N 1
ATOM 2361 C CA . THR B 1 118 ? -2.111 16.297 16.703 1 98.06 118 THR B CA 1
ATOM 2362 C C . THR B 1 118 ? -1.344 14.977 16.609 1 98.06 118 THR B C 1
ATOM 2364 O O . THR B 1 118 ? -0.505 14.68 17.469 1 98.06 118 THR B O 1
ATOM 2367 N N . ARG B 1 119 ? -1.631 14.289 15.578 1 98.06 119 ARG B N 1
ATOM 2368 C CA . ARG B 1 119 ? -0.947 13.016 15.391 1 98.06 119 ARG B CA 1
ATOM 2369 C C . ARG B 1 119 ? 0.551 13.219 15.195 1 98.06 119 ARG B C 1
ATOM 2371 O O . ARG B 1 119 ? 1.361 12.453 15.711 1 98.06 119 ARG B O 1
ATOM 2378 N N . LEU B 1 120 ? 0.936 14.188 14.422 1 98 120 LEU B N 1
ATOM 2379 C CA . LEU B 1 120 ? 2.342 14.523 14.219 1 98 120 LEU B CA 1
ATOM 2380 C C . LEU B 1 120 ? 3.02 14.82 15.555 1 98 120 LEU B C 1
ATOM 2382 O O . LEU B 1 120 ? 4.086 14.273 15.844 1 98 120 LEU B O 1
ATOM 2386 N N . ILE B 1 121 ? 2.391 15.578 16.328 1 97.94 121 ILE B N 1
ATOM 2387 C CA . ILE B 1 121 ? 2.922 15.992 17.625 1 97.94 121 ILE B CA 1
ATOM 2388 C C . ILE B 1 121 ? 3.121 14.766 18.516 1 97.94 121 ILE B C 1
ATOM 2390 O O . ILE B 1 121 ? 4.156 14.633 19.172 1 97.94 121 ILE B O 1
ATOM 2394 N N . GLU B 1 122 ? 2.182 13.906 18.547 1 98 122 GLU B N 1
ATOM 2395 C CA . GLU B 1 122 ? 2.258 12.695 19.344 1 98 122 GLU B CA 1
ATOM 2396 C C . GLU B 1 122 ? 3.441 11.82 18.922 1 98 122 GLU B C 1
ATOM 2398 O O . GLU B 1 122 ? 3.98 11.07 19.734 1 98 122 GLU B O 1
ATOM 2403 N N . SER B 1 123 ? 3.832 11.961 17.719 1 97.56 123 SER B N 1
ATOM 2404 C CA . SER B 1 123 ? 4.887 11.102 17.188 1 97.56 123 SER B CA 1
ATOM 2405 C C . SER B 1 123 ? 6.262 11.727 17.391 1 97.56 123 SER B C 1
ATOM 2407 O O . SER B 1 123 ? 7.285 11.055 17.25 1 97.56 123 SER B O 1
ATOM 2409 N N . LEU B 1 124 ? 6.352 13 17.734 1 97.5 124 LEU B N 1
ATOM 2410 C CA . LEU B 1 124 ? 7.613 13.711 17.891 1 97.5 124 LEU B CA 1
ATOM 2411 C C . LEU B 1 124 ? 8.195 13.5 19.281 1 97.5 124 LEU B C 1
ATOM 2413 O O . LEU B 1 124 ? 7.453 13.234 20.234 1 97.5 124 LEU B O 1
ATOM 2417 N N . ASP B 1 125 ? 9.5 13.508 19.344 1 96.94 125 ASP B N 1
ATOM 2418 C CA . ASP B 1 125 ? 10.07 13.594 20.688 1 96.94 125 ASP B CA 1
ATOM 2419 C C . ASP B 1 125 ? 10.023 15.023 21.219 1 96.94 125 ASP B C 1
ATOM 2421 O O . ASP B 1 125 ? 9.688 15.953 20.484 1 96.94 125 ASP B O 1
ATOM 2425 N N . ALA B 1 126 ? 10.281 15.141 22.484 1 97.19 126 ALA B N 1
ATOM 2426 C CA . ALA B 1 126 ? 10.109 16.406 23.203 1 97.19 126 ALA B CA 1
ATOM 2427 C C . ALA B 1 126 ? 11 17.5 22.609 1 97.19 126 ALA B C 1
ATOM 2429 O O . ALA B 1 126 ? 10.57 18.641 22.453 1 97.19 126 ALA B O 1
ATOM 2430 N N . ASP B 1 127 ? 12.227 17.172 22.266 1 97.44 127 ASP B N 1
ATOM 2431 C CA . ASP B 1 127 ? 13.172 18.156 21.75 1 97.44 127 ASP B CA 1
ATOM 2432 C C . ASP B 1 127 ? 12.734 18.672 20.391 1 97.44 127 ASP B C 1
ATOM 2434 O O . ASP B 1 127 ? 12.789 19.875 20.125 1 97.44 127 ASP B O 1
ATOM 2438 N N . GLU B 1 128 ? 12.312 17.75 19.578 1 96.75 128 GLU B N 1
ATOM 2439 C CA . GLU B 1 128 ? 11.852 18.125 18.25 1 96.75 128 GLU B CA 1
ATOM 2440 C C . GLU B 1 128 ? 10.625 19.031 18.312 1 96.75 128 GLU B C 1
ATOM 2442 O O . GLU B 1 128 ? 10.547 20.031 17.594 1 96.75 128 GLU B O 1
ATOM 2447 N N . LEU B 1 129 ? 9.742 18.656 19.156 1 97.75 129 LEU B N 1
ATOM 2448 C CA . LEU B 1 129 ? 8.539 19.453 19.297 1 97.75 129 LEU B CA 1
ATOM 2449 C C . LEU B 1 129 ? 8.867 20.828 19.891 1 97.75 129 LEU B C 1
ATOM 2451 O O . LEU B 1 129 ? 8.344 21.844 19.422 1 97.75 129 LEU B O 1
ATOM 2455 N N . THR B 1 130 ? 9.688 20.891 20.891 1 97.19 130 THR B N 1
ATOM 2456 C CA . THR B 1 130 ? 10.078 22.141 21.531 1 97.19 130 THR B CA 1
ATOM 2457 C C . THR B 1 130 ? 10.633 23.125 20.484 1 97.19 130 THR B C 1
ATOM 2459 O O . THR B 1 130 ? 10.289 24.312 20.5 1 97.19 130 THR B O 1
ATOM 2462 N N . ALA B 1 131 ? 11.383 22.625 19.594 1 97.19 131 ALA B N 1
ATOM 2463 C CA . ALA B 1 131 ? 12.023 23.453 18.578 1 97.19 131 ALA B CA 1
ATOM 2464 C C . ALA B 1 131 ? 10.992 24.031 17.609 1 97.19 131 ALA B C 1
ATOM 2466 O O . ALA B 1 131 ? 11.227 25.078 17 1 97.19 131 ALA B O 1
ATOM 2467 N N . ARG B 1 132 ? 9.836 23.391 17.469 1 97.19 132 ARG B N 1
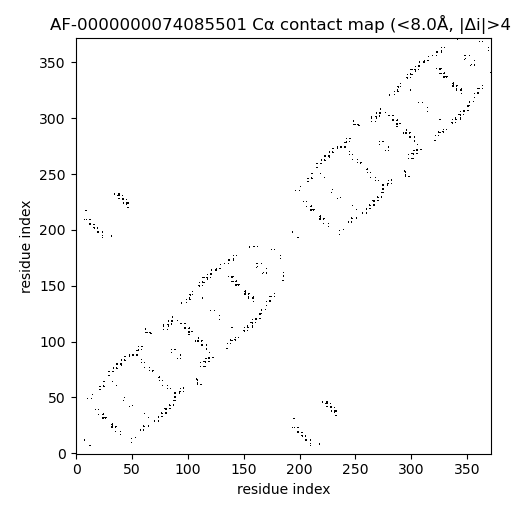ATOM 2468 C CA . ARG B 1 132 ? 8.844 23.812 16.484 1 97.19 132 ARG B CA 1
ATOM 2469 C C . ARG B 1 132 ? 7.648 24.469 17.172 1 97.19 132 ARG B C 1
ATOM 2471 O O . ARG B 1 132 ? 6.75 24.984 16.5 1 97.19 132 ARG B O 1
ATOM 2478 N N . LEU B 1 133 ? 7.664 24.562 18.422 1 96.56 133 LEU B N 1
ATOM 2479 C CA . LEU B 1 133 ? 6.539 25.031 19.219 1 96.56 133 LEU B CA 1
ATOM 2480 C C . LEU B 1 133 ? 6.152 26.453 18.828 1 96.56 133 LEU B C 1
ATOM 2482 O O . LEU B 1 133 ? 4.973 26.75 18.625 1 96.56 133 LEU B O 1
ATOM 2486 N N . PRO B 1 134 ? 7.086 27.359 18.641 1 95.81 134 PRO B N 1
ATOM 2487 C CA . PRO B 1 134 ? 6.719 28.734 18.266 1 95.81 134 PRO B CA 1
ATOM 2488 C C . PRO B 1 134 ? 6.02 28.797 16.906 1 95.81 134 PRO B C 1
ATOM 2490 O O . PRO B 1 134 ? 5.25 29.734 16.656 1 95.81 134 PRO B O 1
ATOM 2493 N N . GLU B 1 135 ? 6.262 27.875 16.078 1 95.81 135 GLU B N 1
ATOM 2494 C CA . GLU B 1 135 ? 5.68 27.859 14.734 1 95.81 135 GLU B CA 1
ATOM 2495 C C . GLU B 1 135 ? 4.273 27.266 14.75 1 95.81 135 GLU B C 1
ATOM 2497 O O . GLU B 1 135 ? 3.438 27.609 13.914 1 95.81 135 GLU B O 1
ATOM 2502 N N . ILE B 1 136 ? 3.996 26.406 15.695 1 96.56 136 ILE B N 1
ATOM 2503 C CA . ILE B 1 136 ? 2.785 25.594 15.664 1 96.56 136 ILE B CA 1
ATOM 2504 C C . ILE B 1 136 ? 1.758 26.156 16.641 1 96.56 136 ILE B C 1
ATOM 2506 O O . ILE B 1 136 ? 0.592 26.344 16.281 1 96.56 136 ILE B O 1
ATOM 2510 N N . ALA B 1 137 ? 2.156 26.562 17.828 1 95.44 137 ALA B N 1
ATOM 2511 C CA . ALA B 1 137 ? 1.287 26.797 18.984 1 95.44 137 ALA B CA 1
ATOM 2512 C C . ALA B 1 137 ? 0.369 28 18.75 1 95.44 137 ALA B C 1
ATOM 2514 O O . ALA B 1 137 ? -0.837 27.922 19 1 95.44 137 ALA B O 1
ATOM 2515 N N . PRO B 1 138 ? 0.885 29.094 18.234 1 93.69 138 PRO B N 1
ATOM 2516 C CA . PRO B 1 138 ? 0.005 30.25 18.078 1 93.69 138 PRO B CA 1
ATOM 2517 C C . PRO B 1 138 ? -1.199 29.969 17.188 1 93.69 138 PRO B C 1
ATOM 2519 O O . PRO B 1 138 ? -2.326 30.344 17.531 1 93.69 138 PRO B O 1
ATOM 2522 N N . GLY B 1 139 ? -0.893 29.328 16.062 1 94.31 139 GLY B N 1
ATOM 2523 C CA . GLY B 1 139 ? -1.985 29 15.164 1 94.31 139 GLY B CA 1
ATOM 2524 C C . GLY B 1 139 ? -3.023 28.094 15.797 1 94.31 139 GLY B C 1
ATOM 2525 O O . GLY B 1 139 ? -4.227 28.281 15.586 1 94.31 139 GLY B O 1
ATOM 2526 N N . VAL B 1 140 ? -2.59 27.109 16.531 1 96.12 140 VAL B N 1
ATOM 2527 C CA . VAL B 1 140 ? -3.475 26.156 17.203 1 96.12 140 VAL B CA 1
ATOM 2528 C C . VAL B 1 140 ? -4.316 26.875 18.25 1 96.12 140 VAL B C 1
ATOM 2530 O O . VAL B 1 140 ? -5.535 26.703 18.297 1 96.12 140 VAL B O 1
ATOM 2533 N N . VAL B 1 141 ? -3.709 27.688 19.016 1 93.62 141 VAL B N 1
ATOM 2534 C CA . VAL B 1 141 ? -4.375 28.391 20.109 1 93.62 141 VAL B CA 1
ATOM 2535 C C . VAL B 1 141 ? -5.457 29.312 19.547 1 93.62 141 VAL B C 1
ATOM 2537 O O . VAL B 1 141 ? -6.535 29.438 20.141 1 93.62 141 VAL B O 1
ATOM 2540 N N . ASN B 1 142 ? -5.172 29.906 18.469 1 91.75 142 ASN B N 1
ATOM 2541 C CA . ASN B 1 142 ? -6.129 30.812 17.844 1 91.75 142 ASN B CA 1
ATOM 2542 C C . ASN B 1 142 ? -7.41 30.094 17.438 1 91.75 142 ASN B C 1
ATOM 2544 O O . ASN B 1 142 ? -8.469 30.703 17.328 1 91.75 142 ASN B O 1
ATOM 2548 N N . CYS B 1 143 ? -7.359 28.797 17.25 1 94.38 143 CYS B N 1
ATOM 2549 C CA . CYS B 1 143 ? -8.508 28 16.828 1 94.38 143 CYS B CA 1
ATOM 2550 C C . CYS B 1 143 ? -9.414 27.672 18.016 1 94.38 143 CYS B C 1
ATOM 2552 O O . CYS B 1 143 ? -10.508 27.141 17.828 1 94.38 143 CYS B O 1
ATOM 2554 N N . TYR B 1 144 ? -9 28.016 19.172 1 91.69 144 TYR B N 1
ATOM 2555 C CA . TYR B 1 144 ? -9.742 27.703 20.391 1 91.69 144 TYR B CA 1
ATOM 2556 C C . TYR B 1 144 ? -11.109 28.391 20.391 1 91.69 144 TYR B C 1
ATOM 2558 O O . TYR B 1 144 ? -12.062 27.875 20.984 1 91.69 144 TYR B O 1
ATOM 2566 N N . MET B 1 145 ? -11.25 29.484 19.75 1 88.94 145 MET B N 1
ATOM 2567 C CA . MET B 1 145 ? -12.492 30.25 19.734 1 88.94 145 MET B CA 1
ATOM 2568 C C . MET B 1 145 ? -13.234 30.078 18.422 1 88.94 145 MET B C 1
ATOM 2570 O O . MET B 1 145 ? -14.07 30.891 18.047 1 88.94 145 MET B O 1
ATOM 2574 N N . ASN B 1 146 ? -12.844 29.125 17.703 1 93.5 146 ASN B N 1
ATOM 2575 C CA . ASN B 1 146 ? -13.516 28.859 16.422 1 93.5 146 ASN B CA 1
ATOM 2576 C C . ASN B 1 146 ? -15.016 28.641 16.625 1 93.5 146 ASN B C 1
ATOM 2578 O O . ASN B 1 146 ? -15.43 28.016 17.609 1 93.5 146 ASN B O 1
ATOM 2582 N N . PRO B 1 147 ? -15.836 29.172 15.805 1 94.12 147 PRO B N 1
ATOM 2583 C CA . PRO B 1 147 ? -17.281 29.016 15.953 1 94.12 147 PRO B CA 1
ATOM 2584 C C . PRO B 1 147 ? -17.75 27.562 15.875 1 94.12 147 PRO B C 1
ATOM 2586 O O . PRO B 1 147 ? -18.812 27.219 16.406 1 94.12 147 PRO B O 1
ATOM 2589 N N . GLN B 1 148 ? -17.031 26.734 15.211 1 94.06 148 GLN B N 1
ATOM 2590 C CA . GLN B 1 148 ? -17.391 25.328 15.086 1 94.06 148 GLN B CA 1
ATOM 2591 C C . GLN B 1 148 ? -16.906 24.531 16.297 1 94.06 148 GLN B C 1
ATOM 2593 O O . GLN B 1 148 ? -15.711 24.5 16.594 1 94.06 148 GLN B O 1
ATOM 2598 N N . SER B 1 149 ? -17.828 23.828 16.938 1 93.69 149 SER B N 1
ATOM 2599 C CA . SER B 1 149 ? -17.516 23.078 18.141 1 93.69 149 SER B CA 1
ATOM 2600 C C . SER B 1 149 ? -16.5 21.984 17.844 1 93.69 149 SER B C 1
ATOM 2602 O O . SER B 1 149 ? -15.633 21.688 18.672 1 93.69 149 SER B O 1
ATOM 2604 N N . SER B 1 150 ? -16.625 21.375 16.625 1 94.19 150 SER B N 1
ATOM 2605 C CA . SER B 1 150 ? -15.727 20.297 16.266 1 94.19 150 SER B CA 1
ATOM 2606 C C . SER B 1 150 ? -14.289 20.797 16.141 1 94.19 150 SER B C 1
ATOM 2608 O O . SER B 1 150 ? -13.352 20.078 16.5 1 94.19 150 SER B O 1
ATOM 2610 N N . VAL B 1 151 ? -14.109 22 15.695 1 96 151 VAL B N 1
ATOM 2611 C CA . VAL B 1 151 ? -12.781 22.594 15.578 1 96 151 VAL B CA 1
ATOM 2612 C C . VAL B 1 151 ? -12.227 22.906 16.969 1 96 151 VAL B C 1
ATOM 2614 O O . VAL B 1 151 ? -11.055 22.641 17.234 1 96 151 VAL B O 1
ATOM 2617 N N . ARG B 1 152 ? -13.016 23.422 17.812 1 94.5 152 ARG B N 1
ATOM 2618 C CA . ARG B 1 152 ? -12.586 23.688 19.188 1 94.5 152 ARG B CA 1
ATOM 2619 C C . ARG B 1 152 ? -12.125 22.406 19.875 1 94.5 152 ARG B C 1
ATOM 2621 O O . ARG B 1 152 ? -11.102 22.391 20.562 1 94.5 152 ARG B O 1
ATOM 2628 N N . LYS B 1 153 ? -12.883 21.359 19.719 1 95.69 153 LYS B N 1
ATOM 2629 C CA . LYS B 1 153 ? -12.531 20.062 20.297 1 95.69 153 LYS B CA 1
ATOM 2630 C C . LYS B 1 153 ? -11.172 19.594 19.781 1 95.69 153 LYS B C 1
ATOM 2632 O O . LYS B 1 153 ? -10.32 19.156 20.562 1 95.69 153 LYS B O 1
ATOM 2637 N N . SER B 1 154 ? -10.977 19.656 18.453 1 96.5 154 SER B N 1
ATOM 2638 C CA . SER B 1 154 ? -9.711 19.266 17.859 1 96.5 154 SER B CA 1
ATOM 2639 C C . SER B 1 154 ? -8.562 20.125 18.375 1 96.5 154 SER B C 1
ATOM 2641 O O . SER B 1 154 ? -7.449 19.641 18.578 1 96.5 154 SER B O 1
ATOM 2643 N N . THR B 1 155 ? -8.867 21.375 18.609 1 96.38 155 THR B N 1
ATOM 2644 C CA . THR B 1 155 ? -7.887 22.312 19.172 1 96.38 155 THR B CA 1
ATOM 2645 C C . THR B 1 155 ? -7.453 21.859 20.562 1 96.38 155 THR B C 1
ATOM 2647 O O . THR B 1 155 ? -6.258 21.812 20.859 1 96.38 155 THR B O 1
ATOM 2650 N N . VAL B 1 156 ? -8.445 21.531 21.359 1 95.69 156 VAL B N 1
ATOM 2651 C CA . VAL B 1 156 ? -8.172 21.094 22.719 1 95.69 156 VAL B CA 1
ATOM 2652 C C . VAL B 1 156 ? -7.309 19.844 22.703 1 95.69 156 VAL B C 1
ATOM 2654 O O . VAL B 1 156 ? -6.324 19.75 23.438 1 95.69 156 VAL B O 1
ATOM 2657 N N . PHE B 1 157 ? -7.613 18.922 21.859 1 96.44 157 PHE B N 1
ATOM 2658 C CA . PHE B 1 157 ? -6.855 17.672 21.766 1 96.44 157 PHE B CA 1
ATOM 2659 C C . PHE B 1 157 ? -5.422 17.938 21.328 1 96.44 157 PHE B C 1
ATOM 2661 O O . PHE B 1 157 ? -4.488 17.297 21.797 1 96.44 157 PHE B O 1
ATOM 2668 N N . CYS B 1 158 ? -5.27 18.859 20.438 1 97.69 158 CYS B N 1
ATOM 2669 C CA . CYS B 1 158 ? -3.936 19.203 19.953 1 97.69 158 CYS B CA 1
ATOM 2670 C C . CYS B 1 158 ? -3.105 19.844 21.062 1 97.69 158 CYS B C 1
ATOM 2672 O O . CYS B 1 158 ? -1.938 19.5 21.25 1 97.69 158 CYS B O 1
ATOM 2674 N N . LEU B 1 159 ? -3.689 20.734 21.812 1 95.62 159 LEU B N 1
ATOM 2675 C CA . LEU B 1 159 ? -3.021 21.391 22.938 1 95.62 159 LEU B CA 1
ATOM 2676 C C . LEU B 1 159 ? -2.672 20.391 24.031 1 95.62 159 LEU B C 1
ATOM 2678 O O . LEU B 1 159 ? -1.571 20.438 24.578 1 95.62 159 LEU B O 1
ATOM 2682 N N . VAL B 1 160 ? -3.621 19.516 24.328 1 96.44 160 VAL B N 1
ATOM 2683 C CA . VAL B 1 160 ? -3.387 18.484 25.328 1 96.44 160 VAL B CA 1
ATOM 2684 C C . VAL B 1 160 ? -2.203 17.609 24.906 1 96.44 160 VAL B C 1
ATOM 2686 O O . VAL B 1 160 ? -1.366 17.25 25.734 1 96.44 160 VAL B O 1
ATOM 2689 N N . ALA B 1 161 ? -2.086 17.281 23.641 1 97.44 161 ALA B N 1
ATOM 2690 C CA . ALA B 1 161 ? -0.967 16.5 23.141 1 97.44 161 ALA B CA 1
ATOM 2691 C C . ALA B 1 161 ? 0.358 17.234 23.359 1 97.44 161 ALA B C 1
ATOM 2693 O O . ALA B 1 161 ? 1.36 16.609 23.719 1 97.44 161 ALA B O 1
ATOM 2694 N N . MET B 1 162 ? 0.373 18.516 23.156 1 97.44 162 MET B N 1
ATOM 2695 C CA . MET B 1 162 ? 1.575 19.312 23.391 1 97.44 162 MET B CA 1
ATOM 2696 C C . MET B 1 162 ? 1.971 19.297 24.859 1 97.44 162 MET B C 1
ATOM 2698 O O . MET B 1 162 ? 3.141 19.094 25.188 1 97.44 162 MET B O 1
ATOM 2702 N N . VAL B 1 163 ? 0.998 19.406 25.656 1 96.06 163 VAL B N 1
ATOM 2703 C CA . VAL B 1 163 ? 1.241 19.453 27.094 1 96.06 163 VAL B CA 1
ATOM 2704 C C . VAL B 1 163 ? 1.717 18.078 27.578 1 96.06 163 VAL B C 1
ATOM 2706 O O . VAL B 1 163 ? 2.615 18 28.422 1 96.06 163 VAL B O 1
ATOM 2709 N N . ASN B 1 164 ? 1.076 17.094 27.109 1 96.81 164 ASN B N 1
ATOM 2710 C CA . ASN B 1 164 ? 1.479 15.742 27.5 1 96.81 164 ASN B CA 1
ATOM 2711 C C . ASN B 1 164 ? 2.936 15.469 27.141 1 96.81 164 ASN B C 1
ATOM 2713 O O . ASN B 1 164 ? 3.637 14.766 27.859 1 96.81 164 ASN B O 1
ATOM 2717 N N . LYS B 1 165 ? 3.381 16.062 26.047 1 97.06 165 LYS B N 1
ATOM 2718 C CA . LYS B 1 165 ? 4.734 15.828 25.547 1 97.06 165 LYS B CA 1
ATOM 2719 C C . LYS B 1 165 ? 5.746 16.734 26.234 1 97.06 165 LYS B C 1
ATOM 2721 O O . LYS B 1 165 ? 6.859 16.297 26.547 1 97.06 165 LYS B O 1
ATOM 2726 N N . LEU B 1 166 ? 5.367 17.906 26.5 1 97.06 166 LEU B N 1
ATOM 2727 C CA . LEU B 1 166 ? 6.352 18.906 26.906 1 97.06 166 LEU B CA 1
ATOM 2728 C C . LEU B 1 166 ? 6.141 19.328 28.359 1 97.06 166 LEU B C 1
ATOM 2730 O O . LEU B 1 166 ? 7.023 19.938 28.969 1 97.06 166 LEU B O 1
ATOM 2734 N N . GLY B 1 167 ? 5.059 18.953 28.875 1 95.06 167 GLY B N 1
ATOM 2735 C CA . GLY B 1 167 ? 4.633 19.594 30.109 1 95.06 167 GLY B CA 1
ATOM 2736 C C . GLY B 1 167 ? 3.959 20.938 29.891 1 95.06 167 GLY B C 1
ATOM 2737 O O . GLY B 1 167 ? 3.98 21.469 28.781 1 95.06 167 GLY B O 1
ATOM 2738 N N . ARG B 1 168 ? 3.385 21.5 30.953 1 91.62 168 ARG B N 1
ATOM 2739 C CA . ARG B 1 168 ? 2.57 22.703 30.875 1 91.62 168 ARG B CA 1
ATOM 2740 C C . ARG B 1 168 ? 3.445 23.953 30.734 1 91.62 168 ARG B C 1
ATOM 2742 O O . ARG B 1 168 ? 3.09 24.875 30 1 91.62 168 ARG B O 1
ATOM 2749 N N . GLU B 1 169 ? 4.52 23.984 31.266 1 93.31 169 GLU B N 1
ATOM 2750 C CA . GLU B 1 169 ? 5.359 25.172 31.391 1 93.31 169 GLU B CA 1
ATOM 2751 C C . GLU B 1 169 ? 5.781 25.703 30.016 1 93.31 169 GLU B C 1
ATOM 2753 O O . GLU B 1 169 ? 5.609 26.891 29.719 1 93.31 169 GLU B O 1
ATOM 2758 N N . PRO B 1 170 ? 6.234 24.875 29.141 1 94.31 170 PRO B N 1
ATOM 2759 C CA . PRO B 1 170 ? 6.668 25.375 27.844 1 94.31 170 PRO B CA 1
ATOM 2760 C C . PRO B 1 170 ? 5.508 25.875 26.969 1 94.31 170 PRO B C 1
ATOM 2762 O O . PRO B 1 170 ? 5.703 26.672 26.062 1 94.31 170 PRO B O 1
ATOM 2765 N N . VAL B 1 171 ? 4.344 25.406 27.25 1 94.12 171 VAL B N 1
ATOM 2766 C CA . VAL B 1 171 ? 3.18 25.688 26.422 1 94.12 171 VAL B CA 1
ATOM 2767 C C . VAL B 1 171 ? 2.463 26.922 26.953 1 94.12 171 VAL B C 1
ATOM 2769 O O . VAL B 1 171 ? 1.806 27.641 26.188 1 94.12 171 VAL B O 1
ATOM 2772 N N . ASN B 1 172 ? 2.629 27.281 28.141 1 91.56 172 ASN B N 1
ATOM 2773 C CA . ASN B 1 172 ? 1.905 28.328 28.875 1 91.56 172 ASN B CA 1
ATOM 2774 C C . ASN B 1 172 ? 2.029 29.688 28.188 1 91.56 172 ASN B C 1
ATOM 2776 O O . ASN B 1 172 ? 1.053 30.422 28.109 1 91.56 172 ASN B O 1
ATOM 2780 N N . PRO B 1 173 ? 3.15 30.047 27.734 1 91.69 173 PRO B N 1
ATOM 2781 C CA . PRO B 1 173 ? 3.285 31.359 27.109 1 91.69 173 PRO B CA 1
ATOM 2782 C C . PRO B 1 173 ? 2.334 31.562 25.938 1 91.69 173 PRO B C 1
ATOM 2784 O O . PRO B 1 173 ? 1.976 32.688 25.609 1 91.69 173 PRO B O 1
ATOM 2787 N N . TYR B 1 174 ? 1.935 30.547 25.312 1 91.81 174 TYR B N 1
ATOM 2788 C CA . TYR B 1 174 ? 1.091 30.641 24.125 1 91.81 174 TYR B CA 1
ATOM 2789 C C . TYR B 1 174 ? -0.385 30.641 24.5 1 91.81 174 TYR B C 1
ATOM 2791 O O . TYR B 1 174 ? -1.246 30.953 23.672 1 91.81 174 TYR B O 1
ATOM 2799 N N . LEU B 1 175 ? -0.716 30.266 25.688 1 87.88 175 LEU B N 1
ATOM 2800 C CA . LEU B 1 175 ? -2.096 30.141 26.141 1 87.88 175 LEU B CA 1
ATOM 2801 C C . LEU B 1 175 ? -2.609 31.453 26.703 1 87.88 175 LEU B C 1
ATOM 2803 O O . LEU B 1 175 ? -3.793 31.578 27.016 1 87.88 175 LEU B O 1
ATOM 2807 N N . ALA B 1 176 ? -1.812 32.406 26.875 1 76.88 176 ALA B N 1
ATOM 2808 C CA . ALA B 1 176 ? -2.092 33.688 27.516 1 76.88 176 ALA B CA 1
ATOM 2809 C C . ALA B 1 176 ? -3.34 34.344 26.922 1 76.88 176 ALA B C 1
ATOM 2811 O O . ALA B 1 176 ? -4.172 34.875 27.656 1 76.88 176 ALA B O 1
ATOM 2812 N N . PRO B 1 177 ? -3.453 34.281 25.625 1 74.25 177 PRO B N 1
ATOM 2813 C CA . PRO B 1 177 ? -4.633 34.906 25.031 1 74.25 177 PRO B CA 1
ATOM 2814 C C . PRO B 1 177 ? -5.938 34.219 25.438 1 74.25 177 PRO B C 1
ATOM 2816 O O . PRO B 1 177 ? -7.02 34.781 25.25 1 74.25 177 PRO B O 1
ATOM 2819 N N . LEU B 1 178 ? -5.855 33.062 25.906 1 73.94 178 LEU B N 1
ATOM 2820 C CA . LEU B 1 178 ? -7.047 32.344 26.297 1 73.94 178 LEU B CA 1
ATOM 2821 C C . LEU B 1 178 ? -7.477 32.688 27.703 1 73.94 178 LEU B C 1
ATOM 2823 O O . LEU B 1 178 ? -6.637 32.969 28.562 1 73.94 178 LEU B O 1
ATOM 2827 N N . SER B 1 179 ? -8.734 32.969 27.844 1 65.94 179 SER B N 1
ATOM 2828 C CA . SER B 1 179 ? -9.227 33.25 29.188 1 65.94 179 SER B CA 1
ATOM 2829 C C . SER B 1 179 ? -8.844 32.125 30.156 1 65.94 179 SER B C 1
ATOM 2831 O O . SER B 1 179 ? -8.578 31 29.719 1 65.94 179 SER B O 1
ATOM 2833 N N . ASN B 1 180 ? -8.688 32.5 31.422 1 60.41 180 ASN B N 1
ATOM 2834 C CA . ASN B 1 180 ? -8.281 31.594 32.5 1 60.41 180 ASN B CA 1
ATOM 2835 C C . ASN B 1 180 ? -9.094 30.297 32.5 1 60.41 180 ASN B C 1
ATOM 2837 O O . ASN B 1 180 ? -8.547 29.219 32.719 1 60.41 180 ASN B O 1
ATOM 2841 N N . SER B 1 181 ? -10.375 30.391 32.281 1 54.09 181 SER B N 1
ATOM 2842 C CA . SER B 1 181 ? -11.234 29.203 32.281 1 54.09 181 SER B CA 1
ATOM 2843 C C . SER B 1 181 ? -10.906 28.266 31.141 1 54.09 181 SER B C 1
ATOM 2845 O O . SER B 1 181 ? -11.016 27.047 31.281 1 54.09 181 SER B O 1
ATOM 2847 N N . LYS B 1 182 ? -10.484 28.812 30.094 1 60.16 182 LYS B N 1
ATOM 2848 C CA . LYS B 1 182 ? -10.203 28.016 28.906 1 60.16 182 LYS B CA 1
ATOM 2849 C C . LYS B 1 182 ? -8.844 27.328 29 1 60.16 182 LYS B C 1
ATOM 2851 O O . LYS B 1 182 ? -8.68 26.203 28.531 1 60.16 182 LYS B O 1
ATOM 2856 N N . VAL B 1 183 ? -8.047 27.938 29.719 1 58.31 183 VAL B N 1
ATOM 2857 C CA . VAL B 1 183 ? -6.707 27.422 29.969 1 58.31 183 VAL B CA 1
ATOM 2858 C C . VAL B 1 183 ? -6.785 26.172 30.844 1 58.31 183 VAL B C 1
ATOM 2860 O O . VAL B 1 183 ? -6.008 25.234 30.672 1 58.31 183 VAL B O 1
ATOM 2863 N N . ARG B 1 184 ? -7.734 26.094 31.734 1 59.78 184 ARG B N 1
ATOM 2864 C CA . ARG B 1 184 ? -7.871 25 32.688 1 59.78 184 ARG B CA 1
ATOM 2865 C C . ARG B 1 184 ? -8.289 23.719 31.969 1 59.78 184 ARG B C 1
ATOM 2867 O O . ARG B 1 184 ? -8.094 22.625 32.5 1 59.78 184 ARG B O 1
ATOM 2874 N N . CYS B 1 185 ? -8.789 23.812 30.875 1 56.81 185 CYS B N 1
ATOM 2875 C CA . CYS B 1 185 ? -9.266 22.625 30.172 1 56.81 185 CYS B CA 1
ATOM 2876 C C . CYS B 1 185 ? -8.141 21.969 29.391 1 56.81 185 CYS B C 1
ATOM 2878 O O . CYS B 1 185 ? -8.32 20.875 28.844 1 56.81 185 CYS B O 1
ATOM 2880 N N . VAL B 1 186 ? -7.051 22.656 29.516 1 64.69 186 VAL B N 1
ATOM 2881 C CA . VAL B 1 186 ? -5.895 22.094 28.812 1 64.69 186 VAL B CA 1
ATOM 2882 C C . VAL B 1 186 ? -4.93 21.484 29.828 1 64.69 186 VAL B C 1
ATOM 2884 O O . VAL B 1 186 ? -4.621 22.078 30.844 1 64.69 186 VAL B O 1
#

Secondary structure (DSSP, 8-state):
---------HHHHHHHHHHHHHHHHTSS-HHHHHHHHHHHHHHHHH-GGGGTTTHHHHHHHHHHHTTT---HHHHHHHHHHHHHHHHHS-HHHHHHHHHHHHT-TT-TTHHHHHHHHHHHHHHS-HHHHHHHHHHHHHHHHHGGG-SSHHHHHHHHHHHHHHHHHH-STTTHHHHTTS-HHHHTT-/---------HHHHHHHHHHHHHHHHTSS-HHHHHHHHHHHHHHHHH-GGGGTTTHHHHHHHHHHHTTT---HHHHHHHHHHHHHHHHHS-HHHHHHHHHHHHT-TT-TTHHHHHHHHHHHHHHS-HHHHHHHHHHHHHHHHHGGG-SSHHHHHHHHHHHHHHHHHH-STTTHHHHTTS-HHHHTT-

Organism: Heligmosomoides polygyrus (NCBI:txid6339)

InterPro domains:
  IPR011989 Armadillo-like helical [G3DSA:1.25.10.10] (1-186)
  IPR016024 Armadillo-type fold [SSF48371] (9-180)